Protein AF-A0A673Y1G1-F1 (afdb_monomer)

Organism: Salmo trutta (NCBI:txid8032)

pLDDT: mean 82.62, std 18.5, range [26.72, 98.5]

Nearest PDB structures (foldseek):
  3zhg-assembly1_A  TM=8.565E-01  e=1.815E-03  Mus musculus
  6tla-assembly1_B  TM=8.344E-01  e=4.869E-03  Homo sapiens
  1sl6-assembly6_F  TM=5.841E-01  e=2.973E-03  Homo sapiens

Secondary structure (DSSP, 8-state):
--SSHHHHHHHHHHHHHHHHHHHHHHHHHHHHHHHHHHHHHHHHHHHHHHHHHHHHHHHHHHHHHHHHHHHHHHHHHHHHHHHHHHHHHHHHHHHHHHHHHHHHHHHHHHHHHHHHHHHHHHHHHHHHHHHHHHHHHHHHHHHHHHHHHHHHHHHHHHHHHHHHHHHHHHHHHHHHHHHHHHHHHHHHHHHHHHHHHHHHHHHHHHHHHHHHHHHHHHHHHHHHHHHHHHHHHHHHHHHHHHHHHHHHHHHHHHHHHHHHHHHHHHHHHHHHHTTS----PPTT-EEETTEEEE---S---HHHHHHHHHHTT-EE----SHHHHHHHHHHHHHHTTSS---------------EEE-

Mean predicted aligned error: 19.0 Å

Foldseek 3Di:
DPPPPVVVVVVVVVVVVVVVVVVVVVVVVVVVVVVVVVVVVVVVVVVVVVVVVVVVVVVVVVVVVVVVVVVVVVVVVVVVVVVVVVVVVVVVVVVVVVVVVVVVVVVVVVVVVVVVVVVVVVVVVVVVVVVVVVVVVVVVVVVVVVVVVVVVVVVVVVVVVVVVVVVVVVVVVVVVVVVVVVVVVVVVVVVVVVVVVVVVVVVVVVVVVVVVVVVVVVVVVVVVVVVVVVVVVVVVVVVVVVVVVVVVVVVVVVVVVVVVVVVVVVVVVVVVVVPPDDDDDDPQWDDDDPWIWHFDPDFDDPVVQQVVQVVVVWGFDDQDDPVSVVVVVVVVVVCVVPDDDDDDDDDDDDDDTITIDD

Structure (mmCIF, N/CA/C/O backbone):
data_AF-A0A673Y1G1-F1
#
_entry.id   AF-A0A673Y1G1-F1
#
loop_
_atom_site.group_PDB
_atom_site.id
_atom_site.type_symbol
_atom_site.label_atom_id
_atom_site.label_alt_id
_atom_site.label_comp_id
_atom_site.label_asym_id
_atom_site.label_entity_id
_atom_site.label_seq_id
_atom_site.pdbx_PDB_ins_code
_atom_site.Cartn_x
_atom_site.Cartn_y
_atom_site.Cartn_z
_atom_site.occupancy
_atom_site.B_iso_or_equiv
_atom_site.auth_seq_id
_atom_site.auth_comp_id
_atom_site.auth_asym_id
_atom_site.auth_atom_id
_atom_site.pdbx_PDB_model_num
ATOM 1 N N . ALA A 1 1 ? 132.853 40.946 -181.824 1.00 50.38 1 ALA A N 1
ATOM 2 C CA . ALA A 1 1 ? 132.670 41.015 -180.358 1.00 50.38 1 ALA A CA 1
ATOM 3 C C . ALA A 1 1 ? 131.523 40.084 -179.942 1.00 50.38 1 ALA A C 1
ATOM 5 O O . ALA A 1 1 ? 130.404 40.530 -179.746 1.00 50.38 1 ALA A O 1
ATOM 6 N N . VAL A 1 2 ? 131.794 38.773 -179.909 1.00 53.84 2 VAL A N 1
ATOM 7 C CA . VAL A 1 2 ? 130.798 37.675 -179.899 1.00 53.84 2 VAL A CA 1
ATOM 8 C C . VAL A 1 2 ? 130.651 37.002 -178.511 1.00 53.84 2 VAL A C 1
ATOM 10 O O . VAL A 1 2 ? 129.801 36.144 -178.335 1.00 53.84 2 VAL A O 1
ATOM 13 N N . CYS A 1 3 ? 131.389 37.424 -177.473 1.00 55.25 3 CYS A N 1
ATOM 14 C CA . CYS A 1 3 ? 131.466 36.673 -176.203 1.00 55.25 3 CYS A CA 1
ATOM 15 C C . CYS A 1 3 ? 130.707 37.255 -174.987 1.00 55.25 3 CYS A C 1
ATOM 17 O O . CYS A 1 3 ? 130.634 36.576 -173.969 1.00 55.25 3 CYS A O 1
ATOM 19 N N . LEU A 1 4 ? 130.114 38.460 -175.047 1.00 55.56 4 LEU A N 1
ATOM 20 C CA . LEU A 1 4 ? 129.432 39.062 -173.876 1.00 55.56 4 LEU A CA 1
ATOM 21 C C . LEU A 1 4 ? 127.920 38.774 -173.773 1.00 55.56 4 LEU A C 1
ATOM 23 O O . LEU A 1 4 ? 127.371 38.813 -172.676 1.00 55.56 4 LEU A O 1
ATOM 27 N N . GLY A 1 5 ? 127.237 38.442 -174.875 1.00 60.16 5 GLY A N 1
ATOM 28 C CA . GLY A 1 5 ? 125.785 38.195 -174.856 1.00 60.16 5 GLY A CA 1
ATOM 29 C C . GLY A 1 5 ? 125.386 36.875 -174.184 1.00 60.16 5 GLY A C 1
ATOM 30 O O . GLY A 1 5 ? 124.415 36.824 -173.434 1.00 60.16 5 GLY A O 1
ATOM 31 N N . LEU A 1 6 ? 126.170 35.813 -174.391 1.00 59.34 6 LEU A N 1
ATOM 32 C CA . LEU A 1 6 ? 125.877 34.464 -173.881 1.00 59.34 6 LEU A CA 1
ATOM 33 C C . LEU A 1 6 ? 125.988 34.359 -172.351 1.00 59.34 6 LEU A C 1
ATOM 35 O O . LEU A 1 6 ? 125.218 33.641 -171.717 1.00 59.34 6 LEU A O 1
ATOM 39 N N . LEU A 1 7 ? 126.896 35.129 -171.751 1.00 59.00 7 LEU A N 1
ATOM 40 C CA . LEU A 1 7 ? 127.106 35.156 -170.302 1.00 59.00 7 LEU A CA 1
ATOM 41 C C . LEU A 1 7 ? 125.942 35.849 -169.571 1.00 59.00 7 LEU A C 1
ATOM 43 O O . LEU A 1 7 ? 125.561 35.444 -168.475 1.00 59.00 7 LEU A O 1
ATOM 47 N N . CYS A 1 8 ? 125.311 36.836 -170.214 1.00 60.12 8 CYS A N 1
ATOM 48 C CA . CYS A 1 8 ? 124.153 37.544 -169.669 1.00 60.12 8 CYS A CA 1
ATOM 49 C C . CYS A 1 8 ? 122.889 36.662 -169.654 1.00 60.12 8 CYS A C 1
ATOM 51 O O . CYS A 1 8 ? 122.118 36.690 -168.695 1.00 60.12 8 CYS A O 1
ATOM 53 N N . VAL A 1 9 ? 122.712 35.810 -170.670 1.00 63.09 9 VAL A N 1
ATOM 54 C CA . VAL A 1 9 ? 121.560 34.894 -170.758 1.00 63.09 9 VAL A CA 1
ATOM 55 C C . VAL A 1 9 ? 121.644 33.771 -169.717 1.00 63.09 9 VAL A C 1
ATOM 57 O O . VAL A 1 9 ? 120.636 33.440 -169.095 1.00 63.09 9 VAL A O 1
ATOM 60 N N . LEU A 1 10 ? 122.838 33.225 -169.457 1.00 63.34 10 LEU A N 1
ATOM 61 C CA . LEU A 1 10 ? 123.021 32.189 -168.431 1.00 63.34 10 LEU A CA 1
ATOM 62 C C . LEU A 1 10 ? 122.827 32.728 -167.005 1.00 63.34 10 LEU A C 1
ATOM 64 O O . LEU A 1 10 ? 122.232 32.046 -166.170 1.00 63.34 10 LEU A O 1
ATOM 68 N N . LEU A 1 11 ? 123.251 33.967 -166.735 1.00 62.59 11 LEU A N 1
ATOM 69 C CA . LEU A 1 11 ? 123.001 34.623 -165.447 1.00 62.59 11 LEU A CA 1
ATOM 70 C C . LEU A 1 11 ? 121.509 34.919 -165.229 1.00 62.59 11 LEU A C 1
ATOM 72 O O . LEU A 1 11 ? 120.999 34.698 -164.132 1.00 62.59 11 LEU A O 1
ATOM 76 N N . LEU A 1 12 ? 120.781 35.337 -166.271 1.00 62.88 12 LEU A N 1
ATOM 77 C CA . LEU A 1 12 ? 119.329 35.541 -166.201 1.00 62.88 12 LEU A CA 1
ATOM 78 C C . LEU A 1 12 ? 118.564 34.233 -165.955 1.00 62.88 12 LEU A C 1
ATOM 80 O O . LEU A 1 12 ? 117.673 34.202 -165.108 1.00 62.88 12 LEU A O 1
ATOM 84 N 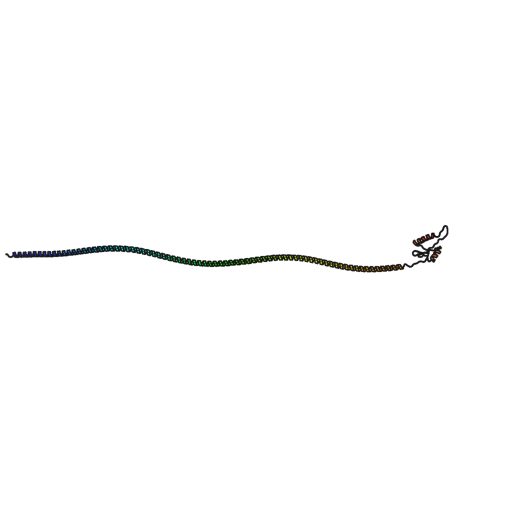N . ALA A 1 13 ? 118.937 33.141 -166.627 1.00 63.09 13 ALA A N 1
ATOM 85 C CA . ALA A 1 13 ? 118.326 31.831 -166.395 1.00 63.09 13 ALA A CA 1
ATOM 86 C C . ALA A 1 13 ? 118.586 31.315 -164.965 1.00 63.09 13 ALA A C 1
ATOM 88 O O . ALA A 1 13 ? 117.676 30.779 -164.330 1.00 63.09 13 ALA A O 1
ATOM 89 N N . GLY A 1 14 ? 119.790 31.540 -164.427 1.00 64.00 14 GLY A N 1
ATOM 90 C CA . GLY A 1 14 ? 120.131 31.210 -163.042 1.00 64.00 14 GLY A CA 1
ATOM 91 C C . GLY A 1 14 ? 119.323 32.009 -162.015 1.00 64.00 14 GLY A C 1
ATOM 92 O O . GLY A 1 14 ? 118.807 31.431 -161.062 1.00 64.00 14 GLY A O 1
ATOM 93 N N . ILE A 1 15 ? 119.142 33.318 -162.231 1.00 68.12 15 ILE A N 1
ATOM 94 C CA . ILE A 1 15 ? 118.355 34.187 -161.336 1.00 68.12 15 ILE A CA 1
ATOM 95 C C . ILE A 1 15 ? 116.866 33.817 -161.368 1.00 68.12 15 ILE A C 1
ATOM 97 O O . ILE A 1 15 ? 116.227 33.760 -160.317 1.00 68.12 15 ILE A O 1
ATOM 101 N N . ILE A 1 16 ? 116.308 33.521 -162.547 1.00 70.25 16 ILE A N 1
ATOM 102 C CA . ILE A 1 16 ? 114.910 33.083 -162.676 1.00 70.25 16 ILE A CA 1
ATOM 103 C C . ILE A 1 16 ? 114.718 31.713 -162.012 1.00 70.25 16 ILE A C 1
ATOM 105 O O . ILE A 1 16 ? 113.764 31.535 -161.257 1.00 70.25 16 ILE A O 1
ATOM 109 N N . GLY A 1 17 ? 115.648 30.772 -162.213 1.00 66.44 17 GLY A N 1
ATOM 110 C CA . GLY A 1 17 ? 115.624 29.464 -161.553 1.00 66.44 17 GLY A CA 1
ATOM 111 C C . GLY A 1 17 ? 115.686 29.571 -160.027 1.00 66.44 17 GLY A C 1
ATOM 112 O O . GLY A 1 17 ? 114.886 28.944 -159.336 1.00 66.44 17 GLY A O 1
ATOM 113 N N . LEU A 1 18 ? 116.566 30.426 -159.495 1.00 69.31 18 LEU A N 1
ATOM 114 C CA . LEU A 1 18 ? 116.684 30.666 -158.055 1.00 69.31 18 LEU A CA 1
ATOM 115 C C . LEU A 1 18 ? 115.442 31.368 -157.486 1.00 69.31 18 LEU A C 1
ATOM 117 O O . LEU A 1 18 ? 114.988 31.032 -156.396 1.00 69.31 18 LEU A O 1
ATOM 121 N N . SER A 1 19 ? 114.858 32.310 -158.233 1.00 71.44 19 SER A N 1
ATOM 122 C CA . SER A 1 19 ? 113.618 32.996 -157.859 1.00 71.44 19 SER A CA 1
ATOM 123 C C . SER A 1 19 ? 112.442 32.024 -157.771 1.00 71.44 19 SER A C 1
ATOM 125 O O . SER A 1 19 ? 111.736 32.013 -156.764 1.00 71.44 19 SER A O 1
ATOM 127 N N . VAL A 1 20 ? 112.258 31.172 -158.785 1.00 72.50 20 VAL A N 1
ATOM 128 C CA . VAL A 1 20 ? 111.193 30.159 -158.806 1.00 72.50 20 VAL A CA 1
ATOM 129 C C . VAL A 1 20 ? 111.419 29.113 -157.719 1.00 72.50 20 VAL A C 1
ATOM 131 O O . VAL A 1 20 ? 110.468 28.766 -157.025 1.00 72.50 20 VAL A O 1
ATOM 134 N N . TYR A 1 21 ? 112.658 28.664 -157.504 1.00 72.50 21 TYR A N 1
ATOM 135 C CA . TYR A 1 21 ? 112.991 27.724 -156.433 1.00 72.50 21 TYR A CA 1
ATOM 136 C C . TYR A 1 21 ? 112.728 28.317 -155.045 1.00 72.50 21 TYR A C 1
ATOM 138 O O . TYR A 1 21 ? 112.078 27.677 -154.222 1.00 72.50 21 TYR A O 1
ATOM 146 N N . CYS A 1 22 ? 113.141 29.565 -154.794 1.00 69.50 22 CYS A N 1
ATOM 147 C CA . CYS A 1 22 ? 112.822 30.262 -153.549 1.00 69.50 22 CYS A CA 1
ATOM 148 C C . CYS A 1 22 ? 111.311 30.393 -153.353 1.00 69.50 22 CYS A C 1
ATOM 150 O O . CYS A 1 22 ? 110.824 30.123 -152.261 1.00 69.50 22 CYS A O 1
ATOM 152 N N . LYS A 1 23 ? 110.555 30.749 -154.399 1.00 74.38 23 LYS A N 1
ATOM 153 C CA . LYS A 1 23 ? 109.097 30.918 -154.313 1.00 74.38 23 LYS A CA 1
ATOM 154 C C . LYS A 1 23 ? 108.369 29.588 -154.114 1.00 74.38 23 LYS A C 1
ATOM 156 O O . LYS A 1 23 ? 107.441 29.531 -153.317 1.00 74.38 23 LYS A O 1
ATOM 161 N N . PHE A 1 24 ? 108.813 28.520 -154.778 1.00 75.81 24 PHE A N 1
ATOM 162 C CA . PHE A 1 24 ? 108.293 27.163 -154.595 1.00 75.81 24 PHE A CA 1
ATOM 163 C C . PHE A 1 24 ? 108.605 26.632 -153.194 1.00 75.81 24 PHE A C 1
ATOM 165 O O . PHE A 1 24 ? 107.720 26.092 -152.543 1.00 75.81 24 PHE A O 1
ATOM 172 N N . ASN A 1 25 ? 109.820 26.859 -152.687 1.00 72.38 25 ASN A N 1
ATOM 173 C CA . ASN A 1 25 ? 110.191 26.492 -151.323 1.00 72.38 25 ASN A CA 1
ATOM 174 C C . ASN A 1 25 ? 109.381 27.290 -150.284 1.00 72.38 25 ASN A C 1
ATOM 176 O O . ASN A 1 25 ? 108.923 26.727 -149.297 1.00 72.38 25 ASN A O 1
ATOM 180 N N . GLN A 1 26 ? 109.121 28.578 -150.532 1.00 74.50 26 GLN A N 1
ATOM 181 C CA . GLN A 1 26 ? 108.261 29.406 -149.681 1.00 74.50 26 GLN A CA 1
ATOM 182 C C . GLN A 1 26 ? 106.802 28.915 -149.692 1.00 74.50 26 GLN A C 1
ATOM 184 O O . GLN A 1 26 ? 106.166 28.860 -148.640 1.00 74.50 26 GLN A O 1
ATOM 189 N N . LEU A 1 27 ? 106.288 28.501 -150.858 1.00 75.25 27 LEU A N 1
ATOM 190 C CA . LEU A 1 27 ? 104.958 27.899 -150.996 1.00 75.25 27 LEU A CA 1
ATOM 191 C C . LEU A 1 27 ? 104.871 26.533 -150.305 1.00 75.25 27 LEU A C 1
ATOM 193 O O . LEU A 1 27 ? 103.862 26.240 -149.674 1.00 75.25 27 LEU A O 1
ATOM 197 N N . LEU A 1 28 ? 105.921 25.715 -150.398 1.00 77.94 28 LEU A N 1
ATOM 198 C CA . LEU A 1 28 ? 105.995 24.402 -149.759 1.00 77.94 28 LEU A CA 1
ATOM 199 C C . LEU A 1 28 ? 106.031 24.535 -148.233 1.00 77.94 28 LEU A C 1
ATOM 201 O O . LEU A 1 28 ? 105.302 23.829 -147.542 1.00 77.94 28 LEU A O 1
ATOM 205 N N . VAL A 1 29 ? 106.819 25.483 -147.709 1.00 77.69 29 VAL A N 1
ATOM 206 C CA . VAL A 1 29 ? 106.826 25.824 -146.278 1.00 77.69 29 VAL A CA 1
ATOM 207 C C . VAL A 1 29 ? 105.442 26.303 -145.845 1.00 77.69 29 VAL A C 1
ATOM 209 O O . VAL A 1 29 ? 104.908 25.775 -144.879 1.00 77.69 29 VAL A O 1
ATOM 212 N N . SER A 1 30 ? 104.812 27.218 -146.591 1.00 77.81 30 SER A N 1
ATOM 213 C CA . SER A 1 30 ? 103.466 27.713 -146.272 1.00 77.81 30 SER A CA 1
ATOM 214 C C . SER A 1 30 ? 102.395 26.615 -146.321 1.00 77.81 30 SER A C 1
ATOM 216 O O . SER A 1 30 ? 101.528 26.583 -145.452 1.00 77.81 30 SER A O 1
ATOM 218 N N . TYR A 1 31 ? 102.464 25.692 -147.283 1.00 79.38 31 TYR A N 1
ATOM 219 C CA . TYR A 1 31 ? 101.554 24.548 -147.380 1.00 79.38 31 TYR A CA 1
ATOM 220 C C . TYR A 1 31 ? 101.743 23.567 -146.219 1.00 79.38 31 TYR A C 1
ATOM 222 O O . TYR A 1 31 ? 100.758 23.106 -145.639 1.00 79.38 31 TYR A O 1
ATOM 230 N N . ASN A 1 32 ? 102.992 23.277 -145.845 1.00 81.25 32 ASN A N 1
ATOM 231 C CA . ASN A 1 32 ? 103.296 22.430 -144.695 1.00 81.25 32 ASN A CA 1
ATOM 232 C C . ASN A 1 32 ? 102.814 23.087 -143.394 1.00 81.25 32 ASN A C 1
ATOM 234 O O . ASN A 1 32 ? 102.123 22.431 -142.625 1.00 81.25 32 ASN A O 1
ATOM 238 N N . THR A 1 33 ? 103.058 24.389 -143.193 1.00 78.19 33 THR A N 1
ATOM 239 C CA . THR A 1 33 ? 102.545 25.147 -142.039 1.00 78.19 33 THR A CA 1
ATOM 240 C C . THR A 1 33 ? 101.018 25.152 -141.987 1.00 78.19 33 THR A C 1
ATOM 242 O O . THR A 1 33 ? 100.455 24.873 -140.937 1.00 78.19 33 THR A O 1
ATOM 245 N N . LEU A 1 34 ? 100.329 25.381 -143.110 1.00 79.00 34 LEU A N 1
ATOM 246 C CA . LEU A 1 34 ? 98.863 25.360 -143.161 1.00 79.00 34 LEU A CA 1
ATOM 247 C C . LEU A 1 34 ? 98.297 23.952 -142.907 1.00 79.00 34 LEU A C 1
ATOM 249 O O . LEU A 1 34 ? 97.230 23.797 -142.317 1.00 79.00 34 LEU A O 1
ATOM 253 N N . THR A 1 35 ? 99.007 22.911 -143.343 1.00 79.19 35 THR A N 1
ATOM 254 C CA . THR A 1 35 ? 98.642 21.516 -143.064 1.00 79.19 35 THR A CA 1
ATOM 255 C C . THR A 1 35 ? 98.832 21.191 -141.583 1.00 79.19 35 THR A C 1
ATOM 257 O O . THR A 1 35 ? 97.972 20.531 -141.001 1.00 79.19 35 THR A O 1
ATOM 260 N N . GLU A 1 36 ? 99.896 21.709 -140.966 1.00 81.94 36 GLU A N 1
ATOM 261 C CA . GLU A 1 36 ? 100.162 21.616 -139.530 1.00 81.94 36 GLU A CA 1
ATOM 262 C C . GLU A 1 36 ? 99.085 22.355 -138.724 1.00 81.94 36 GLU A C 1
ATOM 264 O O . GLU A 1 36 ? 98.509 21.783 -137.805 1.00 81.94 36 GLU A O 1
ATOM 269 N N . GLU A 1 37 ? 98.730 23.584 -139.109 1.00 84.81 37 GLU A N 1
ATOM 270 C CA . GLU A 1 37 ? 97.652 24.367 -138.493 1.00 84.81 37 GLU A CA 1
ATOM 271 C C . GLU A 1 37 ? 96.297 23.678 -138.650 1.00 84.81 37 GLU A C 1
ATOM 273 O O . GLU A 1 37 ? 95.528 23.601 -137.695 1.00 84.81 37 GLU A O 1
ATOM 278 N N . ARG A 1 38 ? 96.004 23.100 -139.822 1.00 84.62 38 ARG A N 1
ATOM 279 C CA . ARG A 1 38 ? 94.789 22.303 -140.034 1.00 84.62 38 ARG A CA 1
ATOM 280 C C . ARG A 1 38 ? 94.791 21.055 -139.156 1.00 84.62 38 ARG A C 1
ATOM 282 O O . ARG A 1 38 ? 93.753 20.718 -138.595 1.00 84.62 38 ARG A O 1
ATOM 289 N N . HIS A 1 39 ? 95.929 20.374 -139.020 1.00 85.19 39 HIS A N 1
ATOM 290 C CA . HIS A 1 39 ? 96.065 19.212 -138.144 1.00 85.19 39 HIS A CA 1
ATOM 291 C C . HIS A 1 39 ? 95.911 19.604 -136.665 1.00 85.19 39 HIS A C 1
ATOM 293 O O . HIS A 1 39 ? 95.221 18.914 -135.912 1.00 85.19 39 HIS A O 1
ATOM 299 N N . GLN A 1 40 ? 96.483 20.733 -136.245 1.00 85.62 40 GLN A N 1
ATOM 300 C CA . GLN A 1 40 ? 96.322 21.291 -134.901 1.00 85.62 40 GLN A CA 1
ATOM 301 C C . GLN A 1 40 ? 94.874 21.706 -134.634 1.00 85.62 40 GLN A C 1
ATOM 303 O O . GLN A 1 40 ? 94.331 21.369 -133.584 1.00 85.62 40 GLN A O 1
ATOM 308 N N . LEU A 1 41 ? 94.211 22.352 -135.594 1.00 85.62 41 LEU A N 1
ATOM 309 C CA . LEU A 1 41 ? 92.808 22.741 -135.489 1.00 85.62 41 LEU A CA 1
ATOM 310 C C . LEU A 1 41 ? 91.893 21.516 -135.449 1.00 85.62 41 LEU A C 1
ATOM 312 O O . LEU A 1 41 ? 90.958 21.474 -134.658 1.00 85.62 41 LEU A O 1
ATOM 316 N N . GLN A 1 42 ? 92.182 20.490 -136.247 1.00 87.00 42 GLN A N 1
ATOM 317 C CA . GLN A 1 42 ? 91.438 19.234 -136.232 1.00 87.00 42 GLN A CA 1
ATOM 318 C C . GLN A 1 42 ? 91.646 18.470 -134.919 1.00 87.00 42 GLN A C 1
ATOM 320 O O . GLN A 1 42 ? 90.693 17.926 -134.366 1.00 87.00 42 GLN A O 1
ATOM 325 N N . THR A 1 43 ? 92.862 18.495 -134.372 1.00 86.75 43 THR A N 1
ATOM 326 C CA . THR A 1 43 ? 93.157 17.959 -133.036 1.00 86.75 43 THR A CA 1
ATOM 327 C C . THR A 1 43 ? 92.386 18.731 -131.967 1.00 86.75 43 THR A C 1
ATOM 329 O O . THR A 1 43 ? 91.716 18.122 -131.140 1.00 86.75 43 THR A O 1
ATOM 332 N N . SER A 1 44 ? 92.405 20.064 -132.020 1.00 88.94 44 SER A N 1
ATOM 333 C CA . SER A 1 44 ? 91.672 20.937 -131.100 1.00 88.94 44 SER A CA 1
ATOM 334 C C . SER A 1 44 ? 90.159 20.719 -131.185 1.00 88.94 44 SER A C 1
ATOM 336 O O . SER A 1 44 ? 89.516 20.546 -130.156 1.00 88.94 44 SER A O 1
ATOM 338 N N . TYR A 1 45 ? 89.592 20.618 -132.390 1.00 89.69 45 TYR A N 1
ATOM 339 C CA . TYR A 1 45 ? 88.173 20.336 -132.609 1.00 89.69 45 TYR A CA 1
ATOM 340 C C . TYR A 1 45 ? 87.760 18.974 -132.043 1.00 89.69 45 TYR A C 1
ATOM 342 O O . TYR A 1 45 ? 86.725 18.863 -131.381 1.00 89.69 45 TYR A O 1
ATOM 350 N N . ASN A 1 46 ? 88.577 17.941 -132.262 1.00 90.12 46 ASN A N 1
ATOM 351 C CA . ASN A 1 46 ? 88.333 16.610 -131.712 1.00 90.12 46 ASN A CA 1
ATOM 352 C C . ASN A 1 46 ? 88.413 16.614 -130.176 1.00 90.12 46 ASN A C 1
ATOM 354 O O . ASN A 1 46 ? 87.570 16.000 -129.521 1.00 90.12 46 ASN A O 1
ATOM 358 N N . THR A 1 47 ? 89.375 17.338 -129.594 1.00 90.56 47 THR A N 1
ATOM 359 C CA . THR A 1 47 ? 89.489 17.524 -128.139 1.00 90.56 47 THR A CA 1
ATOM 360 C C . THR A 1 47 ? 88.273 18.253 -127.577 1.00 90.56 47 THR A C 1
ATOM 362 O O . THR A 1 47 ? 87.646 17.752 -126.650 1.00 90.56 47 THR A O 1
ATOM 365 N N . LEU A 1 48 ? 87.870 19.370 -128.185 1.00 87.62 48 LEU A N 1
ATOM 366 C CA . LEU A 1 48 ? 86.719 20.162 -127.746 1.00 87.62 48 LEU A CA 1
ATOM 367 C C . LEU A 1 48 ? 85.404 19.379 -127.876 1.00 87.62 48 LEU A C 1
ATOM 369 O O . LEU A 1 48 ? 84.514 19.490 -127.040 1.00 87.62 48 LEU A O 1
ATOM 373 N N . THR A 1 49 ? 85.291 18.541 -128.909 1.00 88.56 49 THR A N 1
ATOM 374 C CA . THR A 1 49 ? 84.167 17.613 -129.092 1.00 88.56 49 THR A CA 1
ATOM 375 C C . THR A 1 49 ? 84.115 16.587 -127.963 1.00 88.56 49 THR A C 1
ATOM 377 O O . THR A 1 49 ? 83.056 16.370 -127.379 1.00 88.56 49 THR A O 1
ATOM 380 N N . LYS A 1 50 ? 85.265 16.012 -127.593 1.00 90.62 50 LYS A N 1
ATOM 381 C CA . LYS A 1 50 ? 85.368 15.074 -126.472 1.00 90.62 50 LYS A CA 1
ATOM 382 C C . LYS A 1 50 ? 85.041 15.745 -125.137 1.00 90.62 50 LYS A C 1
ATOM 384 O O . LYS A 1 50 ? 84.320 15.158 -124.336 1.00 90.62 50 LYS A O 1
ATOM 389 N N . GLU A 1 51 ? 85.517 16.967 -124.911 1.00 90.75 51 GLU A N 1
ATOM 390 C CA . GLU A 1 51 ? 85.189 17.764 -123.723 1.00 90.75 51 GLU A CA 1
ATOM 391 C C . GLU A 1 51 ? 83.699 18.108 -123.664 1.00 90.75 51 GLU A C 1
ATOM 393 O O . GLU A 1 51 ? 83.081 17.962 -122.614 1.00 90.75 51 GLU A O 1
ATOM 398 N N . ARG A 1 52 ? 83.086 18.494 -124.790 1.00 91.75 52 ARG A N 1
ATOM 399 C CA . ARG A 1 52 ? 81.639 18.726 -124.883 1.00 91.75 52 ARG A CA 1
ATOM 400 C C . ARG A 1 52 ? 80.856 17.462 -124.544 1.00 91.75 52 ARG A C 1
ATOM 402 O O . ARG A 1 52 ? 79.914 17.536 -123.763 1.00 91.75 52 ARG A O 1
ATOM 409 N N . ASP A 1 53 ? 81.231 16.316 -125.102 1.00 92.06 53 ASP A N 1
ATOM 410 C CA . ASP A 1 53 ? 80.531 15.052 -124.854 1.00 92.06 53 ASP A CA 1
ATOM 411 C C . ASP A 1 53 ? 80.708 14.594 -123.394 1.00 92.06 53 ASP A C 1
ATOM 413 O O . ASP A 1 53 ? 79.769 14.090 -122.769 1.00 92.06 53 ASP A O 1
ATOM 417 N N . GLN A 1 54 ? 81.884 14.842 -122.805 1.00 93.06 54 GLN A N 1
ATOM 418 C CA . GLN A 1 54 ? 82.140 14.644 -121.377 1.00 93.06 54 GLN A CA 1
ATOM 419 C C . GLN A 1 54 ? 81.303 15.588 -120.508 1.00 93.06 54 GLN A C 1
ATOM 421 O O . GLN A 1 54 ? 80.693 15.134 -119.542 1.00 93.06 54 GLN A O 1
ATOM 426 N N . LEU A 1 55 ? 81.212 16.873 -120.860 1.00 91.88 55 LEU A N 1
ATOM 427 C CA . LEU A 1 55 ? 80.373 17.856 -120.172 1.00 91.88 55 LEU A CA 1
ATOM 428 C C . LEU A 1 55 ? 78.892 17.511 -120.292 1.00 91.88 55 LEU A C 1
ATOM 430 O O . LEU A 1 55 ? 78.164 17.614 -119.312 1.00 91.88 55 LEU A O 1
ATOM 434 N N . GLN A 1 56 ? 78.445 17.048 -121.456 1.00 92.94 56 GLN A N 1
ATOM 435 C CA . GLN A 1 56 ? 77.071 16.609 -121.665 1.00 92.94 56 GLN A CA 1
ATOM 436 C C . GLN A 1 56 ? 76.758 15.363 -120.835 1.00 92.94 56 GLN A C 1
ATOM 438 O O . GLN A 1 56 ? 75.701 15.289 -120.209 1.00 92.94 56 GLN A O 1
ATOM 443 N N . THR A 1 57 ? 77.696 14.418 -120.754 1.00 92.31 57 THR A N 1
ATOM 444 C CA . THR A 1 57 ? 77.584 13.252 -119.868 1.00 92.31 57 THR A CA 1
ATOM 445 C C . THR A 1 57 ? 77.529 13.679 -118.401 1.00 92.31 57 THR A C 1
ATOM 447 O O . THR A 1 57 ? 76.643 13.241 -117.673 1.00 92.31 57 THR A O 1
ATOM 450 N N . CYS A 1 58 ? 78.418 14.581 -117.981 1.00 92.62 58 CYS A N 1
ATOM 451 C CA . CYS A 1 58 ? 78.455 15.127 -116.626 1.00 92.62 58 CYS A CA 1
ATOM 452 C C . CYS A 1 58 ? 77.148 15.852 -116.273 1.00 92.62 58 CYS A C 1
ATOM 454 O O . CYS A 1 58 ? 76.553 15.584 -115.235 1.00 92.62 58 CYS A O 1
ATOM 456 N N . ASN A 1 59 ? 76.636 16.693 -117.170 1.00 92.56 59 ASN A N 1
ATOM 457 C CA . ASN A 1 59 ? 75.387 17.422 -116.973 1.00 92.56 59 ASN A CA 1
ATOM 458 C C . ASN A 1 59 ? 74.175 16.479 -116.885 1.00 92.56 59 ASN A C 1
ATOM 460 O O . ASN A 1 59 ? 73.289 16.674 -116.051 1.00 92.56 59 ASN A O 1
ATOM 464 N N . ASN A 1 60 ? 74.152 15.417 -117.697 1.00 93.81 60 ASN A N 1
ATOM 465 C CA . ASN A 1 60 ? 73.129 14.376 -117.605 1.00 93.81 60 ASN A CA 1
ATOM 466 C C . ASN A 1 60 ? 73.196 13.634 -116.256 1.00 93.81 60 ASN A C 1
ATOM 468 O O . ASN A 1 60 ? 72.151 13.338 -115.677 1.00 93.81 60 ASN A O 1
ATOM 472 N N . THR A 1 61 ? 74.397 13.354 -115.738 1.00 94.38 61 THR A N 1
ATOM 473 C CA . THR A 1 61 ? 74.590 12.756 -114.405 1.00 94.38 61 THR A CA 1
ATOM 474 C C . THR A 1 61 ? 74.127 13.699 -113.297 1.00 94.38 61 THR A C 1
ATOM 476 O O . THR A 1 61 ? 73.302 13.298 -112.481 1.00 94.38 61 THR A O 1
ATOM 479 N N . LEU A 1 62 ? 74.549 14.966 -113.319 1.00 93.19 62 LEU A N 1
ATOM 480 C CA . LEU A 1 62 ? 74.127 15.982 -112.349 1.00 93.19 62 LEU A CA 1
ATOM 481 C C . LEU A 1 62 ? 72.608 16.200 -112.361 1.00 93.19 62 LEU A C 1
ATOM 483 O O . LEU A 1 62 ? 72.001 16.395 -111.313 1.00 93.19 62 LEU A O 1
ATOM 487 N N . THR A 1 63 ? 71.972 16.121 -113.533 1.00 93.75 63 THR A N 1
ATOM 488 C CA . THR A 1 63 ? 70.507 16.184 -113.656 1.00 93.75 63 THR A CA 1
ATOM 489 C C . THR A 1 63 ? 69.846 15.012 -112.930 1.00 93.75 63 THR A C 1
ATOM 491 O O . THR A 1 63 ? 68.924 15.225 -112.147 1.00 93.75 63 THR A O 1
ATOM 494 N N . LYS A 1 64 ? 70.351 13.784 -113.121 1.00 94.44 64 LYS A N 1
ATOM 495 C CA . LYS A 1 64 ? 69.843 12.596 -112.413 1.00 94.44 64 LYS A CA 1
ATOM 496 C C . LYS A 1 64 ? 70.050 12.696 -110.904 1.00 94.44 64 LYS A C 1
ATOM 498 O O . LYS A 1 64 ? 69.130 12.389 -110.155 1.00 94.44 64 LYS A O 1
ATOM 503 N N . GLU A 1 65 ? 71.226 13.135 -110.463 1.00 93.94 65 GLU A N 1
ATOM 504 C CA . GLU A 1 65 ? 71.524 13.338 -109.041 1.00 93.94 65 GLU A CA 1
ATOM 505 C C . GLU A 1 65 ? 70.617 14.406 -108.426 1.00 93.94 65 GLU A C 1
ATOM 507 O O . GLU A 1 65 ? 70.067 14.195 -107.348 1.00 93.94 65 GLU A O 1
ATOM 512 N N . ARG A 1 66 ? 70.382 15.520 -109.128 1.00 94.38 66 ARG A N 1
ATOM 513 C CA . ARG A 1 66 ? 69.438 16.560 -108.702 1.00 94.38 66 ARG A CA 1
ATOM 514 C C . ARG A 1 66 ? 68.021 16.008 -108.573 1.00 94.38 66 ARG A C 1
ATOM 516 O O . ARG A 1 66 ? 67.359 16.287 -107.579 1.00 94.38 66 ARG A O 1
ATOM 523 N N . ASP A 1 67 ? 67.552 15.230 -109.543 1.00 94.75 67 ASP A N 1
ATOM 524 C CA . ASP A 1 67 ? 66.199 14.667 -109.516 1.00 94.75 67 ASP A CA 1
ATOM 525 C C . ASP A 1 67 ? 66.049 13.619 -108.390 1.00 94.75 67 ASP A C 1
ATOM 527 O O . ASP A 1 67 ? 65.016 13.560 -107.712 1.00 94.75 67 ASP A O 1
ATOM 531 N N . GLN A 1 68 ? 67.103 12.841 -108.115 1.00 95.62 68 GLN A N 1
ATOM 532 C CA . GLN A 1 68 ? 67.176 11.949 -106.953 1.00 95.62 68 GLN A CA 1
ATOM 533 C C . GLN A 1 68 ? 67.174 12.729 -105.634 1.00 95.62 68 GLN A C 1
ATOM 535 O O . GLN A 1 68 ? 66.425 12.379 -104.721 1.00 95.62 68 GLN A O 1
ATOM 540 N N . LEU A 1 69 ? 67.954 13.809 -105.536 1.00 94.69 69 LEU A N 1
ATOM 541 C CA . LEU A 1 69 ? 68.001 14.674 -104.359 1.00 94.69 69 LEU A CA 1
ATOM 542 C C . LEU A 1 69 ? 66.648 15.351 -104.120 1.00 94.69 69 LEU A C 1
ATOM 544 O O . LEU A 1 69 ? 66.182 15.395 -102.987 1.00 94.69 69 LEU A O 1
ATOM 548 N N . GLN A 1 70 ? 65.983 15.811 -105.181 1.00 95.69 70 GLN A N 1
ATOM 549 C CA . GLN A 1 70 ? 64.640 16.381 -105.111 1.00 95.69 70 GLN A CA 1
ATOM 550 C C . GLN A 1 70 ? 63.628 15.347 -104.610 1.00 95.69 70 GLN A C 1
ATOM 552 O O . GLN A 1 70 ? 62.794 15.654 -103.760 1.00 95.69 70 GLN A O 1
ATOM 557 N N . THR A 1 71 ? 63.719 14.108 -105.096 1.00 95.06 71 THR A N 1
ATOM 558 C CA . THR A 1 71 ? 62.872 13.004 -104.626 1.00 95.06 71 THR A CA 1
ATOM 559 C C . THR A 1 71 ? 63.127 12.707 -103.147 1.00 95.06 71 THR A C 1
ATOM 561 O O . THR A 1 71 ? 62.179 12.596 -102.370 1.00 95.06 71 THR A O 1
ATOM 564 N N . CYS A 1 72 ? 64.395 12.646 -102.735 1.00 95.00 72 CYS A N 1
ATOM 565 C CA . CYS A 1 72 ? 64.795 12.453 -101.342 1.00 95.00 72 CYS A CA 1
ATOM 566 C C . CYS A 1 72 ? 64.287 13.591 -100.444 1.00 95.00 72 CYS A C 1
ATOM 568 O O . CYS A 1 72 ? 63.674 13.338 -99.410 1.00 95.00 72 CYS A O 1
ATOM 570 N N . HIS A 1 73 ? 64.445 14.843 -100.874 1.00 95.00 73 HIS A N 1
ATOM 571 C CA . HIS A 1 73 ? 63.951 16.018 -100.163 1.00 95.00 73 HIS A CA 1
ATOM 572 C C . HIS A 1 73 ? 62.428 15.989 -99.991 1.00 95.00 73 HIS A C 1
ATOM 574 O O . HIS A 1 73 ? 61.919 16.251 -98.900 1.00 95.00 73 HIS A O 1
ATOM 580 N N . ASN A 1 74 ? 61.695 15.615 -101.043 1.00 95.38 74 ASN A N 1
ATOM 581 C CA . ASN A 1 74 ? 60.242 15.475 -100.985 1.00 95.38 74 ASN A CA 1
ATOM 582 C C . ASN A 1 74 ? 59.822 14.369 -99.999 1.00 95.38 74 ASN A C 1
ATOM 584 O O . ASN A 1 74 ? 58.845 14.542 -99.272 1.00 95.38 74 ASN A O 1
ATOM 588 N N . ASN A 1 75 ? 60.554 13.252 -99.944 1.00 96.06 75 ASN A N 1
ATOM 589 C CA . ASN A 1 75 ? 60.290 12.167 -98.994 1.00 96.06 75 ASN A CA 1
ATOM 590 C C . ASN A 1 75 ? 60.593 12.583 -97.548 1.00 96.06 75 ASN A C 1
ATOM 592 O O . ASN A 1 75 ? 59.730 12.428 -96.690 1.00 96.06 75 ASN A O 1
ATOM 596 N N . LEU A 1 76 ? 61.751 13.198 -97.291 1.00 94.75 76 LEU A N 1
ATOM 597 C CA . LEU A 1 76 ? 62.108 13.725 -95.967 1.00 94.75 76 LEU A CA 1
ATOM 598 C C . LEU A 1 76 ? 61.122 14.796 -95.486 1.00 94.75 76 LEU A C 1
ATOM 600 O O . LEU A 1 76 ? 60.809 14.867 -94.303 1.00 94.75 76 LEU A O 1
ATOM 604 N N . THR A 1 77 ? 60.594 15.612 -96.401 1.00 95.56 77 THR A N 1
ATOM 605 C CA . THR A 1 77 ? 59.543 16.590 -96.088 1.00 95.56 77 THR A CA 1
ATOM 606 C C . THR A 1 77 ? 58.273 15.891 -95.607 1.00 95.56 77 THR A C 1
ATOM 608 O O . THR A 1 77 ? 57.733 16.267 -94.571 1.00 95.56 77 THR A O 1
ATOM 611 N N . LYS A 1 78 ? 57.838 14.826 -96.295 1.00 95.88 78 LYS A N 1
ATOM 612 C CA . LYS A 1 78 ? 56.683 14.021 -95.863 1.00 95.88 78 LYS A CA 1
ATOM 613 C C . LYS A 1 78 ? 56.917 13.361 -94.505 1.00 95.88 78 LYS A C 1
ATOM 615 O O . LYS A 1 78 ? 56.026 13.406 -93.665 1.00 95.88 78 LYS A O 1
ATOM 620 N N . GLU A 1 79 ? 58.093 12.777 -94.278 1.00 95.56 79 GLU A N 1
ATOM 621 C CA . GLU A 1 79 ? 58.449 12.170 -92.988 1.00 95.56 79 GLU A CA 1
ATOM 622 C C . GLU A 1 79 ? 58.459 13.206 -91.859 1.00 95.56 79 GLU A C 1
ATOM 624 O O . GLU A 1 79 ? 57.911 12.958 -90.787 1.00 95.56 79 GLU A O 1
ATOM 629 N N . ARG A 1 80 ? 59.013 14.399 -92.107 1.00 95.94 80 ARG A N 1
ATOM 630 C CA . ARG A 1 80 ? 58.982 15.515 -91.155 1.00 95.94 80 ARG A CA 1
ATOM 631 C C . ARG A 1 80 ? 57.550 15.932 -90.833 1.00 95.94 80 ARG A C 1
ATOM 633 O O . ARG A 1 80 ? 57.234 16.130 -89.665 1.00 95.94 80 ARG A O 1
ATOM 640 N N . ASP A 1 81 ? 56.688 16.060 -91.836 1.00 96.12 81 ASP A N 1
ATOM 641 C CA . ASP A 1 81 ? 55.297 16.480 -91.636 1.00 96.12 81 ASP A CA 1
ATOM 642 C C . ASP A 1 81 ? 54.488 15.403 -90.881 1.00 96.12 81 ASP A C 1
ATOM 644 O O . ASP A 1 81 ? 53.675 15.719 -90.005 1.00 96.12 81 ASP A O 1
ATOM 648 N N . GLN A 1 82 ? 54.762 14.120 -91.143 1.00 96.69 82 GLN A N 1
ATOM 649 C CA . GLN A 1 82 ? 54.216 12.999 -90.370 1.00 96.69 82 GLN A CA 1
ATOM 650 C C . GLN A 1 82 ? 54.705 13.017 -88.917 1.00 96.69 82 GLN A C 1
ATOM 652 O O . GLN A 1 82 ? 53.901 12.861 -87.998 1.00 96.69 82 GLN A O 1
ATOM 657 N N . LEU A 1 83 ? 56.001 13.253 -88.693 1.00 96.12 83 LEU A N 1
ATOM 658 C CA . LEU A 1 83 ? 56.575 13.349 -87.354 1.00 96.12 83 LEU A CA 1
ATOM 659 C C . LEU A 1 83 ? 56.012 14.549 -86.588 1.00 96.12 83 LEU A C 1
ATOM 661 O O . LEU A 1 83 ? 55.692 14.422 -85.409 1.00 96.12 83 LEU A O 1
ATOM 665 N N . GLN A 1 84 ? 55.829 15.687 -87.259 1.00 97.06 84 GLN A N 1
ATOM 666 C CA . GLN A 1 84 ? 55.195 16.869 -86.680 1.00 97.06 84 GLN A CA 1
ATOM 667 C C . GLN A 1 84 ? 53.754 16.572 -86.260 1.00 97.06 84 GLN A C 1
ATOM 669 O O . GLN A 1 84 ? 53.340 16.958 -85.169 1.00 97.06 84 GLN A O 1
ATOM 674 N N . THR A 1 85 ? 53.005 15.849 -87.096 1.00 96.25 85 THR A N 1
ATOM 675 C CA . THR A 1 85 ? 51.637 15.419 -86.774 1.00 96.25 85 THR A CA 1
ATOM 676 C C . THR A 1 85 ? 51.631 14.508 -85.545 1.00 96.25 85 THR A C 1
ATOM 678 O O . THR A 1 85 ? 50.897 14.770 -84.598 1.00 96.25 85 THR A O 1
ATOM 681 N N . CYS A 1 86 ? 52.506 13.498 -85.509 1.00 96.19 86 CYS A N 1
ATOM 682 C CA . CYS A 1 86 ? 52.649 12.586 -84.371 1.00 96.19 86 CYS A CA 1
ATOM 683 C C . CYS A 1 86 ? 53.036 13.324 -83.077 1.00 96.19 86 CYS A C 1
ATOM 685 O O . CYS A 1 86 ? 52.461 13.078 -82.020 1.00 96.19 86 CYS A O 1
ATOM 687 N N . HIS A 1 87 ? 53.966 14.278 -83.159 1.00 96.25 87 HIS A N 1
ATOM 688 C CA . HIS A 1 87 ? 54.370 15.100 -82.020 1.00 96.25 87 HIS A CA 1
ATOM 689 C C . HIS A 1 87 ? 53.212 15.938 -81.468 1.00 96.25 87 HIS A C 1
ATOM 691 O O . HIS A 1 87 ? 53.039 16.019 -80.249 1.00 96.25 87 HIS A O 1
ATOM 697 N N . ASN A 1 88 ? 52.408 16.534 -82.352 1.00 96.50 88 ASN A N 1
ATOM 698 C CA . ASN A 1 88 ? 51.229 17.295 -81.954 1.00 96.50 88 ASN A CA 1
ATOM 699 C C . ASN A 1 88 ? 50.209 16.383 -81.251 1.00 96.50 88 ASN A C 1
ATOM 701 O O . ASN A 1 88 ? 49.768 16.716 -80.156 1.00 96.50 88 ASN A O 1
ATOM 705 N N . THR A 1 89 ? 49.919 15.198 -81.803 1.00 97.19 89 THR A N 1
ATOM 706 C CA . THR A 1 89 ? 49.020 14.216 -81.169 1.00 97.19 89 THR A CA 1
ATOM 707 C C . THR A 1 89 ? 49.525 13.768 -79.796 1.00 97.19 89 THR A C 1
ATOM 709 O O . THR A 1 89 ? 48.773 13.799 -78.829 1.00 97.19 89 THR A O 1
ATOM 712 N N . LEU A 1 90 ? 50.811 13.426 -79.662 1.00 95.56 90 LEU A N 1
ATOM 713 C CA . LEU A 1 90 ? 51.396 13.044 -78.369 1.00 95.56 90 LEU A CA 1
ATOM 714 C C . LEU A 1 90 ? 51.361 14.188 -77.346 1.00 95.56 90 LEU A C 1
ATOM 716 O O . LEU A 1 90 ? 51.237 13.951 -76.145 1.00 95.56 90 LEU A O 1
ATOM 720 N N . THR A 1 91 ? 51.480 15.433 -77.808 1.00 96.50 91 THR A N 1
ATOM 721 C CA . THR A 1 91 ? 51.357 16.621 -76.954 1.00 96.50 91 THR A CA 1
ATOM 722 C C . THR A 1 91 ? 49.933 16.758 -76.423 1.00 96.50 91 THR A C 1
ATOM 724 O O . THR A 1 91 ? 49.754 16.946 -75.221 1.00 96.50 91 THR A O 1
ATOM 727 N N . GLU A 1 92 ? 48.930 16.583 -77.285 1.00 96.69 92 GLU A N 1
ATOM 728 C CA . GLU A 1 92 ? 47.517 16.585 -76.892 1.00 96.69 92 GLU A CA 1
ATOM 729 C C . GLU A 1 92 ? 47.200 15.451 -75.907 1.00 96.69 92 GLU A C 1
ATOM 731 O O . GLU A 1 92 ? 46.575 15.695 -74.875 1.00 96.69 92 GLU A O 1
ATOM 736 N N . GLU A 1 93 ? 47.680 14.230 -76.164 1.00 96.81 93 GLU A N 1
ATOM 737 C CA . GLU A 1 93 ? 47.517 13.089 -75.253 1.00 96.81 93 GLU A CA 1
ATOM 738 C C . GLU A 1 93 ? 48.163 13.354 -73.887 1.00 96.81 93 GLU A C 1
ATOM 740 O O . GLU A 1 93 ? 47.549 13.117 -72.845 1.00 96.81 93 GLU A O 1
ATOM 745 N N . ARG A 1 94 ? 49.386 13.898 -73.864 1.00 96.75 94 ARG A N 1
ATOM 746 C CA . ARG A 1 94 ? 50.068 14.284 -72.621 1.00 96.75 94 ARG A CA 1
ATOM 747 C C . ARG A 1 94 ? 49.254 15.314 -71.842 1.00 96.75 94 ARG A C 1
ATOM 749 O O . ARG A 1 94 ? 49.120 15.187 -70.626 1.00 96.75 94 ARG A O 1
ATOM 756 N N . ASP A 1 95 ? 48.715 16.320 -72.519 1.00 97.00 95 ASP A N 1
ATOM 757 C CA . ASP A 1 95 ? 47.941 17.381 -71.875 1.00 97.00 95 ASP A CA 1
ATOM 758 C C . ASP A 1 95 ? 46.598 16.845 -71.336 1.00 97.00 95 ASP A C 1
ATOM 760 O O . ASP A 1 95 ? 46.157 17.232 -70.244 1.00 97.00 95 ASP A O 1
ATOM 764 N N . GLN A 1 96 ? 45.989 15.874 -72.026 1.00 97.31 96 GLN A N 1
ATOM 765 C CA . GLN A 1 96 ? 44.828 15.132 -71.527 1.00 97.31 96 GLN A CA 1
ATOM 766 C C . GLN A 1 96 ? 45.173 14.308 -70.280 1.00 97.31 96 GLN A C 1
ATOM 768 O O . GLN A 1 96 ? 44.484 14.424 -69.264 1.00 97.31 96 GLN A O 1
ATOM 773 N N . PHE A 1 97 ? 46.266 13.538 -70.301 1.00 96.38 97 PHE A N 1
ATOM 774 C CA . PHE A 1 97 ? 46.718 12.775 -69.133 1.00 96.38 97 PHE A CA 1
ATOM 775 C C . PHE A 1 97 ? 47.045 13.677 -67.944 1.00 96.38 97 PHE A C 1
ATOM 777 O O . PHE A 1 97 ? 46.659 13.364 -66.816 1.00 96.38 97 PHE A O 1
ATOM 784 N N . GLN A 1 98 ? 47.697 14.817 -68.181 1.00 97.62 98 GLN A N 1
ATOM 785 C CA . GLN A 1 98 ? 47.980 15.800 -67.139 1.00 97.62 98 GLN A CA 1
ATOM 786 C C . GLN A 1 98 ? 46.685 16.332 -66.514 1.00 97.62 98 GLN A C 1
ATOM 788 O O . GLN A 1 98 ? 46.591 16.477 -65.293 1.00 97.62 98 GLN A O 1
ATOM 793 N N . THR A 1 99 ? 45.667 16.584 -67.339 1.00 97.12 99 THR A N 1
ATOM 794 C CA . THR A 1 99 ? 44.343 17.013 -66.878 1.00 97.12 99 THR A CA 1
ATOM 795 C C . THR A 1 99 ? 43.680 15.936 -66.019 1.00 97.12 99 THR A C 1
ATOM 797 O O . THR A 1 99 ? 43.263 16.229 -64.897 1.00 97.12 99 THR A O 1
ATOM 800 N N . SER A 1 100 ? 43.650 14.682 -66.478 1.00 97.75 100 SER A N 1
ATOM 801 C CA . SER A 1 100 ? 43.111 13.555 -65.704 1.00 97.75 100 SER A CA 1
ATOM 802 C C . SER A 1 100 ? 43.861 13.329 -64.390 1.00 97.75 100 SER A C 1
ATOM 804 O O . SER A 1 100 ? 43.225 13.126 -63.357 1.00 97.75 100 SER A O 1
ATOM 806 N N . TYR A 1 101 ? 45.193 13.422 -64.388 1.00 97.31 101 TYR A N 1
ATOM 807 C CA . TYR A 1 101 ? 46.009 13.296 -63.178 1.00 97.31 101 TYR A CA 1
ATOM 808 C C . TYR A 1 101 ? 45.684 14.388 -62.150 1.00 97.31 101 TYR A C 1
ATOM 810 O O . TYR A 1 101 ? 45.514 14.111 -60.958 1.00 97.31 101 TYR A O 1
ATOM 818 N N . ASN A 1 102 ? 45.542 15.633 -62.611 1.00 97.19 102 ASN A N 1
ATOM 819 C CA . ASN A 1 102 ? 45.161 16.753 -61.756 1.00 97.19 102 ASN A CA 1
ATOM 820 C C . ASN A 1 102 ? 43.747 16.565 -61.176 1.00 97.19 102 ASN A C 1
ATOM 822 O O . ASN A 1 102 ? 43.527 16.870 -60.003 1.00 97.19 102 ASN A O 1
ATOM 826 N N . THR A 1 103 ? 42.799 16.045 -61.962 1.00 97.88 103 THR A N 1
ATOM 827 C CA . THR A 1 103 ? 41.443 15.715 -61.489 1.00 97.88 103 THR A CA 1
ATOM 828 C C . THR A 1 103 ? 41.474 14.618 -60.429 1.00 97.88 103 THR A C 1
ATOM 830 O O . THR A 1 103 ? 40.943 14.820 -59.340 1.00 97.88 103 THR A O 1
ATOM 833 N N . LEU A 1 104 ? 42.175 13.511 -60.686 1.00 96.44 104 LEU A N 1
ATOM 834 C CA . LEU A 1 104 ? 42.282 12.398 -59.740 1.00 96.44 104 LEU A CA 1
ATOM 835 C C . LEU A 1 104 ? 42.955 12.821 -58.424 1.00 96.44 104 LEU A C 1
ATOM 837 O O . LEU A 1 104 ? 42.571 12.376 -57.344 1.00 96.44 104 LEU A O 1
ATOM 841 N N . THR A 1 105 ? 43.933 13.728 -58.495 1.00 97.50 105 THR A N 1
ATOM 842 C CA . 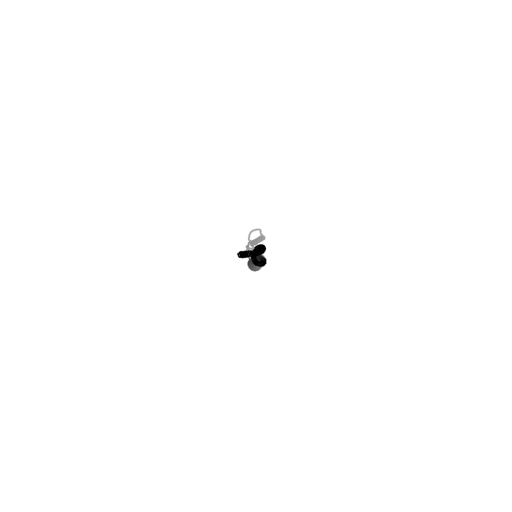THR A 1 105 ? 44.568 14.313 -57.305 1.00 97.50 105 THR A CA 1
ATOM 843 C C . THR A 1 105 ? 43.548 15.071 -56.452 1.00 97.50 105 THR A C 1
ATOM 845 O O . THR A 1 105 ? 43.503 14.875 -55.238 1.00 97.50 105 THR A O 1
ATOM 848 N N . LYS A 1 106 ? 42.679 15.878 -57.077 1.00 97.25 106 LYS A N 1
ATOM 849 C CA . LYS A 1 106 ? 41.605 16.593 -56.368 1.00 97.25 106 LYS A CA 1
ATOM 850 C C . LYS A 1 106 ? 40.594 15.633 -55.745 1.00 97.25 106 LYS A C 1
ATOM 852 O O . LYS A 1 106 ? 40.209 15.839 -54.598 1.00 97.25 106 LYS A O 1
ATOM 857 N N . GLU A 1 107 ? 40.188 14.588 -56.464 1.00 97.38 107 GLU A N 1
ATOM 858 C CA . GLU A 1 107 ? 39.265 13.566 -55.949 1.00 97.38 107 GLU A CA 1
ATOM 859 C C . GLU A 1 107 ? 39.851 12.826 -54.741 1.00 97.38 107 GLU A C 1
ATOM 861 O O . GLU A 1 107 ? 39.170 12.640 -53.732 1.00 97.38 107 GLU A O 1
ATOM 866 N N . ARG A 1 108 ? 41.138 12.461 -54.795 1.00 97.69 108 ARG A N 1
ATOM 867 C CA . ARG A 1 108 ? 41.847 11.849 -53.665 1.00 97.69 108 ARG A CA 1
ATOM 868 C C . ARG A 1 108 ? 41.857 12.770 -52.445 1.00 97.69 108 ARG A C 1
ATOM 870 O O . ARG A 1 108 ? 41.592 12.314 -51.334 1.00 97.69 108 ARG A O 1
ATOM 877 N N . ASP A 1 109 ? 42.156 14.051 -52.634 1.00 97.69 109 ASP A N 1
ATOM 878 C CA . ASP A 1 109 ? 42.225 15.014 -51.530 1.00 97.69 109 ASP A CA 1
ATOM 879 C C . ASP A 1 109 ? 40.835 15.260 -50.908 1.00 97.69 109 ASP A C 1
ATOM 881 O O . ASP A 1 109 ? 40.693 15.342 -49.680 1.00 97.69 109 ASP A O 1
ATOM 885 N N . GLN A 1 110 ? 39.787 15.291 -51.739 1.00 97.94 110 GLN A N 1
ATOM 886 C CA . GLN A 1 110 ? 38.394 15.325 -51.286 1.00 97.94 110 GLN A CA 1
ATOM 887 C C . GLN A 1 110 ? 38.036 14.073 -50.480 1.00 97.94 110 GLN A C 1
ATOM 889 O O . GLN A 1 110 ? 37.510 14.195 -49.373 1.00 97.94 110 GLN A O 1
ATOM 894 N N . LEU A 1 111 ? 38.380 12.881 -50.977 1.00 97.50 111 LEU A N 1
ATOM 895 C CA . LEU A 1 111 ? 38.130 11.624 -50.274 1.00 97.50 111 LEU A CA 1
ATOM 896 C C . LEU A 1 111 ? 38.861 11.578 -48.927 1.00 97.50 111 LEU A C 1
ATOM 898 O O . LEU A 1 111 ? 38.282 11.153 -47.927 1.00 97.50 111 LEU A O 1
ATOM 902 N N . GLN A 1 112 ? 40.097 12.077 -48.870 1.00 98.19 112 GLN A N 1
ATOM 903 C CA . GLN A 1 112 ? 40.855 12.181 -47.625 1.00 98.19 112 GLN A CA 1
ATOM 904 C C . GLN A 1 112 ? 40.166 13.109 -46.617 1.00 98.19 112 GLN A C 1
ATOM 906 O O . GLN A 1 112 ? 40.107 12.800 -45.425 1.00 98.19 112 GLN A O 1
ATOM 911 N N . THR A 1 113 ? 39.610 14.230 -47.082 1.00 97.75 113 THR A N 1
ATOM 912 C CA . THR A 1 113 ? 38.822 15.125 -46.225 1.00 97.75 113 THR A CA 1
ATOM 913 C C . THR A 1 113 ? 37.557 14.435 -45.722 1.00 97.75 113 THR A C 1
ATOM 915 O O . THR A 1 113 ? 37.299 14.459 -44.519 1.00 97.75 113 THR A O 1
ATOM 918 N N . CYS A 1 114 ? 36.812 13.751 -46.594 1.00 97.38 114 CYS A N 1
ATOM 919 C CA . CYS A 1 114 ? 35.625 12.988 -46.206 1.00 97.38 114 CYS A CA 1
ATOM 920 C C . CYS A 1 114 ? 35.946 11.903 -45.170 1.00 97.38 114 CYS A C 1
ATOM 922 O O . CYS A 1 114 ? 35.249 11.792 -44.163 1.00 97.38 114 CYS A O 1
ATOM 924 N N . TYR A 1 115 ? 37.028 11.148 -45.368 1.00 97.69 115 TYR A N 1
ATOM 925 C CA . TYR A 1 115 ? 37.481 10.122 -44.427 1.00 97.69 115 TYR A CA 1
ATOM 926 C C . TYR A 1 115 ? 37.801 10.708 -43.044 1.00 97.69 115 TYR A C 1
ATOM 928 O O . TYR A 1 115 ? 37.390 10.166 -42.014 1.00 97.69 115 TYR A O 1
ATOM 936 N N . ASN A 1 116 ? 38.494 11.848 -43.009 1.00 97.50 116 ASN A N 1
ATOM 937 C CA . ASN A 1 116 ? 38.822 12.531 -41.761 1.00 97.50 116 ASN A CA 1
ATOM 938 C C . ASN A 1 116 ? 37.561 13.041 -41.043 1.00 97.50 116 ASN A C 1
ATOM 940 O O . ASN A 1 116 ? 37.481 12.953 -39.817 1.00 97.50 116 ASN A O 1
ATOM 944 N N . THR A 1 117 ? 36.572 13.549 -41.783 1.00 98.19 117 THR A N 1
ATOM 945 C CA . THR A 1 117 ? 35.275 13.960 -41.223 1.00 98.19 117 THR A CA 1
ATOM 946 C C . THR A 1 117 ? 34.525 12.768 -40.637 1.00 98.19 117 THR A C 1
ATOM 948 O O . THR A 1 117 ? 34.147 12.812 -39.469 1.00 98.19 117 THR A O 1
ATOM 951 N N . LEU A 1 118 ? 34.404 11.671 -41.389 1.00 96.69 118 LEU A N 1
ATOM 952 C CA . LEU A 1 118 ? 33.717 10.463 -40.930 1.00 96.69 118 LEU A CA 1
ATOM 953 C C . LEU A 1 118 ? 34.382 9.861 -39.682 1.00 96.69 118 LEU A C 1
ATOM 955 O O . LEU A 1 118 ? 33.706 9.378 -38.776 1.00 96.69 118 LEU A O 1
ATOM 959 N N . THR A 1 119 ? 35.712 9.934 -39.597 1.00 97.94 119 THR A N 1
ATOM 960 C CA . THR A 1 119 ? 36.462 9.511 -38.405 1.00 97.94 119 THR A CA 1
ATOM 961 C C . THR A 1 119 ? 36.057 10.329 -37.176 1.00 97.94 119 THR A C 1
ATOM 963 O O . THR A 1 119 ? 35.792 9.754 -36.121 1.00 97.94 119 THR A O 1
ATOM 966 N N . LYS A 1 120 ? 35.930 11.656 -37.313 1.00 97.88 120 LYS A N 1
ATOM 967 C CA . LYS A 1 120 ? 35.482 12.532 -36.217 1.00 97.88 120 LYS A CA 1
ATOM 968 C C . LYS A 1 120 ? 34.043 12.237 -35.800 1.00 97.88 120 LYS A C 1
ATOM 970 O O . LYS A 1 120 ? 33.768 12.178 -34.605 1.00 97.88 120 LYS A O 1
ATOM 975 N N . GLU A 1 121 ? 33.142 12.033 -36.759 1.00 97.88 121 GLU A N 1
ATOM 976 C CA . GLU A 1 121 ? 31.742 11.680 -36.483 1.00 97.88 121 GLU A CA 1
ATOM 977 C C . GLU A 1 121 ? 31.634 10.346 -35.736 1.00 97.88 121 GLU A C 1
ATOM 979 O O . GLU A 1 121 ? 30.909 10.240 -34.747 1.00 97.88 121 GLU A O 1
ATOM 984 N N . ARG A 1 122 ? 32.414 9.339 -36.148 1.00 98.06 122 ARG A N 1
ATOM 985 C CA . ARG A 1 122 ? 32.492 8.049 -35.453 1.00 98.06 122 ARG A CA 1
ATOM 986 C C . ARG A 1 122 ? 32.958 8.215 -34.007 1.00 98.06 122 ARG A C 1
ATOM 988 O O . ARG A 1 122 ? 32.367 7.625 -33.106 1.00 98.06 122 ARG A O 1
ATOM 995 N N . ASP A 1 123 ? 33.995 9.013 -33.770 1.00 98.12 123 ASP A N 1
ATOM 996 C CA . ASP A 1 123 ? 34.540 9.217 -32.423 1.00 98.12 123 ASP A CA 1
ATOM 997 C C . ASP A 1 123 ? 33.554 9.992 -31.521 1.00 98.12 123 ASP A C 1
ATOM 999 O O . ASP A 1 123 ? 33.404 9.692 -30.329 1.00 98.12 123 ASP A O 1
ATOM 1003 N N . GLN A 1 124 ? 32.806 10.942 -32.094 1.00 98.12 124 GLN A N 1
ATOM 1004 C CA . GLN A 1 124 ? 31.704 11.625 -31.410 1.00 98.12 124 GLN A CA 1
ATOM 1005 C C . GLN A 1 124 ? 30.571 10.657 -31.051 1.00 98.12 124 GLN A C 1
ATOM 1007 O O . GLN A 1 124 ? 30.099 10.658 -29.910 1.00 98.12 124 GLN A O 1
ATOM 1012 N N . LEU A 1 125 ? 30.170 9.790 -31.984 1.00 97.81 125 LEU A N 1
ATOM 1013 C CA . LEU A 1 125 ? 29.139 8.784 -31.742 1.00 97.81 125 LEU A CA 1
ATOM 1014 C C . LEU A 1 125 ? 29.572 7.784 -30.665 1.00 97.81 125 LEU A C 1
ATOM 1016 O O . LEU A 1 125 ? 28.791 7.471 -29.769 1.00 97.81 125 LEU A O 1
ATOM 1020 N N . GLN A 1 126 ? 30.832 7.343 -30.692 1.00 98.44 126 GLN A N 1
ATOM 1021 C CA . GLN A 1 126 ? 31.397 6.473 -29.660 1.00 98.44 126 GLN A CA 1
ATOM 1022 C C . GLN A 1 126 ? 31.340 7.130 -28.275 1.00 98.44 126 GLN A C 1
ATOM 1024 O O . GLN A 1 126 ? 31.013 6.478 -27.280 1.00 98.44 126 GLN A O 1
ATOM 1029 N N . THR A 1 127 ? 31.625 8.431 -28.205 1.00 98.12 127 THR A N 1
ATOM 1030 C CA . THR A 1 127 ? 31.530 9.203 -26.961 1.00 98.12 127 THR A CA 1
ATOM 1031 C C . THR A 1 127 ? 30.087 9.267 -26.459 1.00 98.12 127 THR A C 1
ATOM 1033 O O . THR A 1 127 ? 29.832 8.992 -25.286 1.00 98.12 127 THR A O 1
ATOM 1036 N N . SER A 1 128 ? 29.131 9.562 -27.345 1.00 98.19 128 SER A N 1
ATOM 1037 C CA . SER A 1 128 ? 27.700 9.583 -27.015 1.00 98.19 128 SER A CA 1
ATOM 1038 C C . SER A 1 128 ? 27.204 8.217 -26.525 1.00 98.19 128 SER A C 1
ATOM 1040 O O . SER A 1 128 ? 26.560 8.138 -25.480 1.00 98.19 128 SER A O 1
ATOM 1042 N N . TYR A 1 129 ? 27.590 7.132 -27.201 1.00 98.12 129 TYR A N 1
ATOM 1043 C CA . TYR A 1 129 ? 27.255 5.762 -26.808 1.00 98.12 129 TYR A CA 1
ATOM 1044 C C . TYR A 1 129 ? 27.774 5.408 -25.405 1.00 98.12 129 TYR A C 1
ATOM 1046 O O . TYR A 1 129 ? 27.050 4.838 -24.584 1.00 98.12 129 TYR A O 1
ATOM 1054 N N . ASN A 1 130 ? 29.018 5.784 -25.097 1.00 97.94 130 ASN A N 1
ATOM 1055 C CA . ASN A 1 130 ? 29.606 5.550 -23.780 1.00 97.94 130 ASN A CA 1
ATOM 1056 C C . ASN A 1 130 ? 28.874 6.336 -22.680 1.00 97.94 130 ASN A C 1
ATOM 1058 O O . ASN A 1 130 ? 28.680 5.815 -21.582 1.00 97.94 130 ASN A O 1
ATOM 1062 N N . ASN A 1 131 ? 28.450 7.570 -22.964 1.00 98.12 131 ASN A N 1
ATOM 1063 C CA . ASN A 1 131 ? 27.668 8.373 -22.023 1.00 98.12 131 ASN A CA 1
ATOM 1064 C C . ASN A 1 131 ? 26.284 7.762 -21.782 1.00 98.12 131 ASN A C 1
ATOM 1066 O O . ASN A 1 131 ? 25.907 7.569 -20.629 1.00 98.12 131 ASN A O 1
ATOM 1070 N N . LEU A 1 132 ? 25.584 7.357 -22.844 1.00 97.56 132 LEU A N 1
ATOM 1071 C CA . LEU A 1 132 ? 24.279 6.704 -22.731 1.00 97.56 132 LEU A CA 1
ATOM 1072 C C . LEU A 1 132 ? 24.361 5.386 -21.945 1.00 97.56 132 LEU A C 1
ATOM 1074 O O . LEU A 1 132 ? 23.477 5.067 -21.154 1.00 97.56 132 LEU A O 1
ATOM 1078 N N . THR A 1 133 ? 25.452 4.634 -22.112 1.00 98.06 133 THR A N 1
ATOM 1079 C CA . THR A 1 133 ? 25.713 3.417 -21.328 1.00 98.06 133 THR A CA 1
ATOM 1080 C C . THR A 1 133 ? 25.825 3.736 -19.833 1.00 98.06 133 THR A C 1
ATOM 1082 O O . THR A 1 133 ? 25.203 3.057 -19.018 1.00 98.06 133 THR A O 1
ATOM 1085 N N . LYS A 1 134 ? 26.546 4.806 -19.467 1.00 97.94 134 LYS A N 1
ATOM 1086 C CA . LYS A 1 134 ? 26.653 5.255 -18.069 1.00 97.94 134 LYS A CA 1
ATOM 1087 C C . LYS A 1 134 ? 25.303 5.692 -17.502 1.00 97.94 134 LYS A C 1
ATOM 1089 O O . LYS A 1 134 ? 24.976 5.307 -16.384 1.00 97.94 134 LYS A O 1
ATOM 1094 N N . GLU A 1 135 ? 24.522 6.461 -18.259 1.00 97.94 135 GLU A N 1
ATOM 1095 C CA . GLU A 1 135 ? 23.178 6.892 -17.846 1.00 97.94 135 GLU A CA 1
ATOM 1096 C C . GLU A 1 135 ? 22.247 5.696 -17.619 1.00 97.94 135 GLU A C 1
ATOM 1098 O O . GLU A 1 135 ? 21.547 5.631 -16.608 1.00 97.94 135 GLU A O 1
ATOM 1103 N N . ARG A 1 136 ? 22.285 4.699 -18.511 1.00 98.12 136 ARG A N 1
ATOM 1104 C CA . ARG A 1 136 ? 21.524 3.454 -18.359 1.00 98.12 136 ARG A CA 1
ATOM 1105 C C . ARG A 1 136 ? 21.912 2.706 -17.082 1.00 98.12 136 ARG A C 1
ATOM 1107 O O . ARG A 1 136 ? 21.032 2.254 -16.352 1.00 98.12 136 ARG A O 1
ATOM 1114 N N . ASP A 1 137 ? 23.204 2.575 -16.799 1.00 98.12 137 ASP A N 1
ATOM 1115 C CA . ASP A 1 137 ? 23.686 1.849 -15.618 1.00 98.12 137 ASP A CA 1
ATOM 1116 C C . ASP A 1 137 ? 23.337 2.594 -14.311 1.00 98.12 137 ASP A C 1
ATOM 1118 O O . ASP A 1 137 ? 22.974 1.976 -13.302 1.00 98.12 137 ASP A O 1
ATOM 1122 N N . GLN A 1 138 ? 23.362 3.931 -14.337 1.00 98.25 138 GLN A N 1
ATOM 1123 C CA . GLN A 1 138 ? 22.865 4.771 -13.244 1.00 98.25 138 GLN A CA 1
ATOM 1124 C C . GLN A 1 138 ? 21.362 4.574 -13.029 1.00 98.25 138 GLN A C 1
ATOM 1126 O O . GLN A 1 138 ? 20.935 4.323 -11.902 1.00 98.25 138 GLN A O 1
ATOM 1131 N N . LEU A 1 139 ? 20.563 4.606 -14.100 1.00 97.69 139 LEU A N 1
ATOM 1132 C CA . LEU A 1 139 ? 19.120 4.388 -14.023 1.00 97.69 139 LEU A CA 1
ATOM 1133 C C . LEU A 1 139 ? 18.785 2.992 -13.481 1.00 97.69 139 LEU A C 1
ATOM 1135 O O . LEU A 1 139 ? 17.911 2.858 -12.625 1.00 97.69 139 LEU A O 1
ATOM 1139 N N . GLN A 1 140 ? 19.516 1.963 -13.915 1.00 98.44 140 GLN A N 1
ATOM 1140 C CA . GLN A 1 140 ? 19.370 0.602 -13.396 1.00 98.44 140 GLN A CA 1
ATOM 1141 C C . GLN A 1 140 ? 19.660 0.536 -11.892 1.00 98.44 140 GLN A C 1
ATOM 1143 O O . GLN A 1 140 ? 18.955 -0.146 -11.144 1.00 98.44 140 GLN A O 1
ATOM 1148 N N . THR A 1 141 ? 20.679 1.265 -11.434 1.00 98.12 141 THR A N 1
ATOM 1149 C CA . THR A 1 141 ? 21.016 1.365 -10.010 1.00 98.12 141 THR A CA 1
ATOM 1150 C C . THR A 1 141 ? 19.891 2.045 -9.228 1.00 98.12 141 THR A C 1
ATOM 1152 O O . THR A 1 141 ? 19.440 1.501 -8.219 1.00 98.12 141 THR A O 1
ATOM 1155 N N . CYS A 1 142 ? 19.374 3.176 -9.718 1.00 97.56 142 CYS A N 1
ATOM 1156 C CA . CYS A 1 142 ? 18.240 3.878 -9.111 1.00 97.56 142 CYS A CA 1
ATOM 1157 C C . CYS A 1 142 ? 16.988 2.994 -9.034 1.00 97.56 142 CYS A C 1
ATOM 1159 O O . CYS A 1 142 ? 16.348 2.928 -7.987 1.00 97.56 142 CYS A O 1
ATOM 1161 N N . TYR A 1 143 ? 16.669 2.269 -10.108 1.00 97.88 143 TYR A N 1
ATOM 1162 C CA . TYR A 1 143 ? 15.538 1.343 -10.150 1.00 97.88 143 TYR A CA 1
ATOM 1163 C C . TYR A 1 143 ? 15.656 0.237 -9.090 1.00 97.88 143 TYR A C 1
ATOM 1165 O O . TYR A 1 143 ? 14.694 -0.061 -8.375 1.00 97.88 143 TYR A O 1
ATOM 1173 N N . ASN A 1 144 ? 16.847 -0.347 -8.942 1.00 98.00 144 ASN A N 1
ATOM 1174 C CA . ASN A 1 144 ? 17.101 -1.376 -7.934 1.00 98.00 144 ASN A CA 1
ATOM 1175 C C . ASN A 1 144 ? 16.962 -0.823 -6.506 1.00 98.00 144 ASN A C 1
ATOM 1177 O O . ASN A 1 144 ? 16.420 -1.507 -5.638 1.00 98.00 144 ASN A O 1
ATOM 1181 N N . THR A 1 145 ? 17.423 0.405 -6.256 1.00 98.31 145 THR A N 1
ATOM 1182 C CA . THR A 1 145 ? 17.246 1.084 -4.961 1.00 98.31 145 THR A CA 1
ATOM 1183 C C . THR A 1 145 ? 15.771 1.328 -4.663 1.00 98.31 145 THR A C 1
ATOM 1185 O O . THR A 1 145 ? 15.296 0.914 -3.609 1.00 98.31 145 THR A O 1
ATOM 1188 N N . LEU A 1 146 ? 15.023 1.893 -5.614 1.00 96.88 146 LEU A N 1
ATOM 1189 C CA . LEU A 1 146 ? 13.592 2.158 -5.453 1.00 96.88 146 LEU A CA 1
ATOM 1190 C C . LEU A 1 146 ? 12.795 0.868 -5.202 1.00 96.88 146 LEU A C 1
ATOM 1192 O O . LEU A 1 146 ? 11.866 0.843 -4.398 1.00 96.88 146 LEU A O 1
ATOM 1196 N N . THR A 1 147 ? 13.189 -0.231 -5.849 1.00 98.12 147 THR A N 1
ATOM 1197 C CA . THR A 1 147 ? 12.599 -1.556 -5.610 1.00 98.12 147 THR A CA 1
ATOM 1198 C C . THR A 1 147 ? 12.801 -2.001 -4.158 1.00 98.12 147 THR A C 1
ATOM 1200 O O . THR A 1 147 ? 11.849 -2.443 -3.519 1.00 98.12 147 THR A O 1
ATOM 1203 N N . LYS A 1 148 ? 14.007 -1.823 -3.599 1.00 97.94 148 LYS A N 1
ATOM 1204 C CA . LYS A 1 148 ? 14.293 -2.148 -2.191 1.00 97.94 148 LYS A CA 1
ATOM 1205 C C . LYS A 1 148 ? 13.500 -1.271 -1.223 1.00 97.94 148 LYS A C 1
ATOM 1207 O O . LYS A 1 148 ? 12.961 -1.791 -0.251 1.00 97.94 148 LYS A O 1
ATOM 1212 N N . GLU A 1 149 ? 13.410 0.032 -1.486 1.00 97.94 149 GLU A N 1
ATOM 1213 C CA . GLU A 1 149 ? 12.624 0.967 -0.666 1.00 97.94 149 GLU A CA 1
ATOM 1214 C C . GLU A 1 149 ? 11.138 0.591 -0.654 1.00 97.94 149 GLU A C 1
ATOM 1216 O O . GLU A 1 149 ? 10.508 0.561 0.404 1.00 97.94 149 GLU A O 1
ATOM 1221 N N . ARG A 1 150 ? 10.583 0.223 -1.814 1.00 98.19 150 ARG A N 1
ATOM 1222 C CA . ARG A 1 150 ? 9.205 -0.269 -1.925 1.00 98.19 150 ARG A CA 1
ATOM 1223 C C . ARG A 1 150 ? 8.984 -1.528 -1.083 1.00 98.19 150 ARG A C 1
ATOM 1225 O O . ARG A 1 150 ? 7.986 -1.614 -0.371 1.00 98.19 150 ARG A O 1
ATOM 1232 N N . ASP A 1 151 ? 9.898 -2.492 -1.140 1.00 98.06 151 ASP A N 1
ATOM 1233 C CA . ASP A 1 151 ? 9.770 -3.750 -0.395 1.00 98.06 151 ASP A CA 1
ATOM 1234 C C . ASP A 1 151 ? 9.907 -3.529 1.129 1.00 98.06 151 ASP A C 1
ATOM 1236 O O . ASP A 1 151 ? 9.196 -4.147 1.931 1.00 98.06 151 ASP A O 1
ATOM 1240 N N . GLN A 1 152 ? 10.764 -2.588 1.543 1.00 98.12 152 GLN A N 1
ATOM 1241 C CA . GLN A 1 152 ? 10.855 -2.134 2.934 1.00 98.12 152 GLN A CA 1
ATOM 1242 C C . GLN A 1 152 ? 9.554 -1.469 3.394 1.00 98.12 152 GLN A C 1
ATOM 1244 O O . GLN A 1 152 ? 9.036 -1.811 4.458 1.00 98.12 152 GLN A O 1
ATOM 1249 N N . LEU A 1 153 ? 8.982 -0.574 2.584 1.00 97.81 153 LEU A N 1
ATOM 1250 C CA . LEU A 1 153 ? 7.714 0.083 2.897 1.00 97.81 153 LEU A CA 1
ATOM 1251 C C . LEU A 1 153 ? 6.566 -0.929 3.007 1.00 97.81 153 LEU A C 1
ATOM 1253 O O . LEU A 1 153 ? 5.766 -0.849 3.938 1.00 97.81 153 LEU A O 1
ATOM 1257 N N . GLN A 1 154 ? 6.519 -1.919 2.112 1.00 98.44 154 GLN A N 1
ATOM 1258 C CA . GLN A 1 154 ? 5.543 -3.007 2.172 1.00 98.44 154 GLN A CA 1
ATOM 1259 C C . GLN A 1 154 ? 5.669 -3.811 3.473 1.00 98.44 154 GLN A C 1
ATOM 1261 O O . GLN A 1 154 ? 4.662 -4.186 4.079 1.00 98.44 154 GLN A O 1
ATOM 1266 N N . THR A 1 155 ? 6.900 -4.056 3.924 1.00 98.00 155 THR A N 1
ATOM 1267 C CA . THR A 1 155 ? 7.165 -4.740 5.195 1.00 98.00 155 THR A CA 1
ATOM 1268 C C . THR A 1 155 ? 6.658 -3.915 6.377 1.00 98.00 155 THR A C 1
ATOM 1270 O O . THR A 1 155 ? 5.910 -4.437 7.203 1.00 98.00 155 THR A O 1
ATOM 1273 N N . SER A 1 156 ? 6.983 -2.620 6.426 1.00 98.12 156 SER A N 1
ATOM 1274 C CA . SER A 1 156 ? 6.498 -1.699 7.464 1.00 98.12 156 SER A CA 1
ATOM 1275 C C . SER A 1 156 ? 4.971 -1.600 7.487 1.00 98.12 156 SER A C 1
ATOM 1277 O O . SER A 1 156 ? 4.365 -1.644 8.556 1.00 98.12 156 SER A O 1
ATOM 1279 N N . TYR A 1 157 ? 4.332 -1.540 6.316 1.00 97.81 157 TYR A N 1
ATOM 1280 C CA . TYR A 1 157 ? 2.875 -1.530 6.190 1.00 97.81 157 TYR A CA 1
ATOM 1281 C C . TYR A 1 157 ? 2.236 -2.798 6.778 1.00 97.81 157 TYR A C 1
ATOM 1283 O O . TYR A 1 157 ? 1.285 -2.721 7.556 1.00 97.81 157 TYR A O 1
ATOM 1291 N N . ASN A 1 158 ? 2.797 -3.970 6.470 1.00 98.00 158 ASN A N 1
ATOM 1292 C CA . ASN A 1 158 ? 2.320 -5.242 7.014 1.00 98.00 158 ASN A CA 1
ATOM 1293 C C . ASN A 1 158 ? 2.501 -5.329 8.540 1.00 98.00 158 ASN A C 1
ATOM 1295 O O . ASN A 1 158 ? 1.660 -5.916 9.222 1.00 98.00 158 ASN A O 1
ATOM 1299 N N . THR A 1 159 ? 3.573 -4.752 9.089 1.00 98.31 159 THR A N 1
ATOM 1300 C CA . THR A 1 159 ? 3.775 -4.648 10.544 1.00 98.31 159 THR A CA 1
ATOM 1301 C C . THR A 1 159 ? 2.707 -3.768 11.188 1.00 98.31 159 THR A C 1
ATOM 1303 O O . THR A 1 159 ? 2.084 -4.191 12.160 1.00 98.31 159 THR A O 1
ATOM 1306 N N . LEU A 1 160 ? 2.413 -2.605 10.601 1.00 97.62 160 LEU A N 1
ATOM 1307 C CA . LEU A 1 160 ? 1.399 -1.684 11.118 1.00 97.62 160 LEU A CA 1
ATOM 1308 C C . LEU A 1 160 ? -0.005 -2.315 11.141 1.00 97.62 160 LEU A C 1
ATOM 1310 O O . LEU A 1 160 ? -0.772 -2.094 12.076 1.00 97.62 160 LEU A O 1
ATOM 1314 N N . ILE A 1 161 ? -0.338 -3.148 10.146 1.00 98.44 161 ILE A N 1
ATOM 1315 C CA . ILE A 1 161 ? -1.583 -3.934 10.150 1.00 98.44 161 ILE A CA 1
ATOM 1316 C C . ILE A 1 161 ? -1.647 -4.853 11.377 1.00 98.44 161 ILE A C 1
ATOM 1318 O O . ILE A 1 161 ? -2.670 -4.884 12.059 1.00 98.44 161 ILE A O 1
ATOM 1322 N N . LYS A 1 162 ? -0.558 -5.567 11.689 1.00 98.00 162 LYS A N 1
ATOM 1323 C CA . LYS A 1 162 ? -0.510 -6.467 12.852 1.00 98.00 162 LYS A CA 1
ATOM 1324 C C . LYS A 1 162 ? -0.669 -5.703 14.165 1.00 98.00 162 LYS A C 1
ATOM 1326 O O . LYS A 1 162 ? -1.418 -6.147 15.030 1.00 98.00 162 LYS A O 1
ATOM 1331 N N . GLU A 1 163 ? 0.000 -4.561 14.307 1.00 97.94 163 GLU A N 1
ATOM 1332 C CA . GLU A 1 163 ? -0.120 -3.700 15.492 1.00 97.94 163 GLU A CA 1
ATOM 1333 C C . GLU A 1 163 ? -1.548 -3.171 15.665 1.00 97.94 163 GLU A C 1
ATOM 1335 O O . GLU A 1 163 ? -2.100 -3.212 16.766 1.00 97.94 163 GLU A O 1
ATOM 1340 N N . ARG A 1 164 ? -2.191 -2.742 14.572 1.00 98.25 164 ARG A N 1
ATOM 1341 C CA . ARG A 1 164 ? -3.598 -2.324 14.581 1.00 98.25 164 ARG A CA 1
ATOM 1342 C C . ARG A 1 164 ? -4.515 -3.454 15.052 1.00 98.25 164 ARG A C 1
ATOM 1344 O O . ARG A 1 164 ? -5.394 -3.217 15.877 1.00 98.25 164 ARG A O 1
ATOM 1351 N N . ASP A 1 165 ? -4.320 -4.672 14.555 1.00 98.25 165 ASP A N 1
ATOM 1352 C CA . ASP A 1 165 ? -5.159 -5.821 14.917 1.00 98.25 165 ASP A CA 1
ATOM 1353 C C . ASP A 1 165 ? -4.955 -6.236 16.389 1.00 98.25 165 ASP A C 1
ATOM 1355 O O . ASP A 1 165 ? -5.911 -6.587 17.093 1.00 98.25 165 ASP A O 1
ATOM 1359 N N . GLN A 1 166 ? -3.723 -6.122 16.899 1.00 98.12 166 GLN A N 1
ATOM 1360 C CA . GLN A 1 166 ? -3.421 -6.293 18.323 1.00 98.12 166 GLN A CA 1
ATOM 1361 C C . GLN A 1 166 ? -4.110 -5.225 19.180 1.00 98.12 166 GLN A C 1
ATOM 1363 O O . GLN A 1 166 ? -4.738 -5.555 20.190 1.00 98.12 166 GLN A O 1
ATOM 1368 N N . LEU A 1 167 ? -4.052 -3.957 18.764 1.00 97.94 167 LEU A N 1
ATOM 1369 C CA . LEU A 1 167 ? -4.714 -2.862 19.471 1.00 97.94 167 LEU A CA 1
ATOM 1370 C C . LEU A 1 167 ? -6.237 -3.037 19.475 1.00 97.94 167 LEU A C 1
ATOM 1372 O O . LEU A 1 167 ? -6.867 -2.862 20.515 1.00 97.94 167 LEU A O 1
ATOM 1376 N N . GLN A 1 168 ? -6.822 -3.458 18.351 1.00 98.50 168 GLN A N 1
ATOM 1377 C CA . GLN A 1 168 ? -8.247 -3.775 18.258 1.00 98.50 168 GLN A CA 1
ATOM 1378 C C . GLN A 1 168 ? -8.641 -4.894 19.230 1.00 98.50 168 GLN A C 1
ATOM 1380 O O . GLN A 1 168 ? -9.684 -4.823 19.882 1.00 98.50 168 GLN A O 1
ATOM 1385 N N . THR A 1 169 ? -7.798 -5.919 19.358 1.00 98.19 169 THR A N 1
ATOM 1386 C CA . THR A 1 169 ? -8.013 -7.014 20.312 1.00 98.19 169 THR A CA 1
ATOM 1387 C C . THR A 1 169 ? -7.984 -6.504 21.754 1.00 98.19 169 THR A C 1
ATOM 1389 O O . THR A 1 169 ? -8.888 -6.813 22.531 1.00 98.19 169 THR A O 1
ATOM 1392 N N . SER A 1 170 ? -6.996 -5.673 22.099 1.00 98.12 170 SER A N 1
ATOM 1393 C CA . SER A 1 170 ? -6.891 -5.042 23.421 1.00 98.12 170 SER A CA 1
ATOM 1394 C C . SER A 1 170 ? -8.108 -4.163 23.737 1.00 98.12 170 SER A C 1
ATOM 1396 O O . SER A 1 170 ? -8.718 -4.296 24.797 1.00 98.12 170 SER A O 1
ATOM 1398 N N . TYR A 1 171 ? -8.542 -3.343 22.777 1.00 97.94 171 TYR A N 1
ATOM 1399 C CA . TYR A 1 171 ? -9.735 -2.503 22.900 1.00 97.94 171 TYR A CA 1
ATOM 1400 C C . TYR A 1 171 ? -11.006 -3.323 23.169 1.00 97.94 171 TYR A C 1
ATOM 1402 O O . TYR A 1 171 ? -11.807 -2.986 24.046 1.00 97.94 171 TYR A O 1
ATOM 1410 N N . ASN A 1 172 ? -11.182 -4.436 22.452 1.00 98.06 172 ASN A N 1
ATOM 1411 C CA . ASN A 1 172 ? -12.320 -5.331 22.654 1.00 98.06 172 ASN A CA 1
ATOM 1412 C C . ASN A 1 172 ? 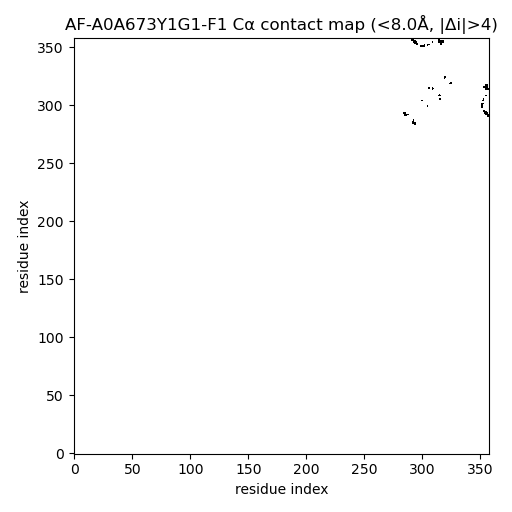-12.300 -5.976 24.050 1.00 98.06 172 ASN A C 1
ATOM 1414 O O . ASN A 1 172 ? -13.356 -6.142 24.660 1.00 98.06 172 ASN A O 1
ATOM 1418 N N . ASN A 1 173 ? -11.121 -6.324 24.571 1.00 98.00 173 ASN A N 1
ATOM 1419 C CA . ASN A 1 173 ? -10.983 -6.864 25.926 1.00 98.00 173 ASN A CA 1
ATOM 1420 C C . ASN A 1 173 ? -11.316 -5.813 26.989 1.00 98.00 173 ASN A C 1
ATOM 1422 O O . ASN A 1 173 ? -12.129 -6.088 27.868 1.00 98.00 173 ASN A O 1
ATOM 1426 N N . LEU A 1 174 ? -10.792 -4.592 26.853 1.00 97.69 174 LEU A N 1
ATOM 1427 C CA . LEU A 1 174 ? -11.100 -3.491 27.768 1.00 97.69 174 LEU A CA 1
ATOM 1428 C C . LEU A 1 174 ? -12.601 -3.161 27.780 1.00 97.69 174 LEU A C 1
ATOM 1430 O O . LEU A 1 174 ? -13.179 -2.871 28.825 1.00 97.69 174 LEU A O 1
ATOM 1434 N N . THR A 1 175 ? -13.256 -3.257 26.621 1.00 98.19 175 THR A N 1
ATOM 1435 C CA . THR A 1 175 ? -14.713 -3.096 26.509 1.00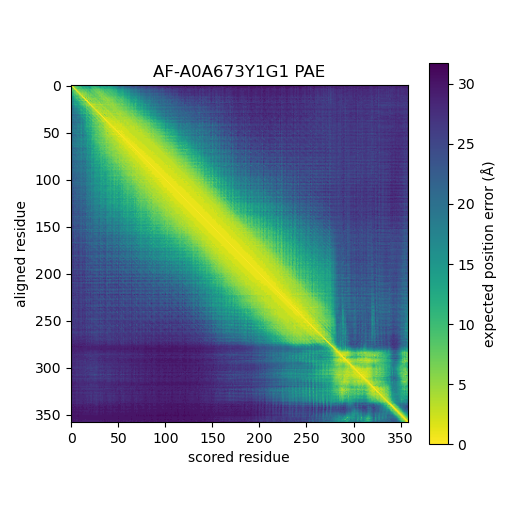 98.19 175 THR A CA 1
ATOM 1436 C C . THR A 1 175 ? -15.452 -4.153 27.336 1.00 98.19 175 THR A C 1
ATOM 1438 O O . THR A 1 175 ? -16.363 -3.808 28.086 1.00 98.19 175 THR A O 1
ATOM 1441 N N . LYS A 1 176 ? -15.025 -5.422 27.275 1.00 98.06 176 LYS A N 1
ATOM 1442 C CA . LYS A 1 176 ? -15.608 -6.502 28.091 1.00 98.06 176 LYS A CA 1
ATOM 1443 C C . LYS A 1 176 ? -15.390 -6.278 29.586 1.00 98.06 176 LYS A C 1
ATOM 1445 O O . LYS A 1 176 ? -16.327 -6.457 30.358 1.00 98.06 176 LYS A O 1
ATOM 1450 N N . GLU A 1 177 ? -14.187 -5.878 29.995 1.00 98.19 177 GLU A N 1
ATOM 1451 C CA . GLU A 1 177 ? -13.878 -5.571 31.400 1.00 98.19 177 GLU A CA 1
ATOM 1452 C C . GLU A 1 177 ? -14.739 -4.419 31.926 1.00 98.19 177 GLU A C 1
ATOM 1454 O O . GLU A 1 177 ? -15.302 -4.506 33.018 1.00 98.19 177 GLU A O 1
ATOM 1459 N N . ARG A 1 178 ? -14.919 -3.362 31.125 1.00 98.25 178 ARG A N 1
ATOM 1460 C CA . ARG A 1 178 ? -15.816 -2.249 31.455 1.00 98.25 178 ARG A CA 1
ATOM 1461 C C . ARG A 1 178 ? -17.252 -2.731 31.658 1.00 98.25 178 ARG A C 1
ATOM 1463 O O . ARG A 1 178 ? -17.892 -2.333 32.628 1.00 98.25 178 ARG A O 1
ATOM 1470 N N . ASP A 1 179 ? -17.762 -3.580 30.772 1.00 98.19 179 ASP A N 1
ATOM 1471 C CA . ASP A 1 179 ? -19.137 -4.082 30.859 1.00 98.19 179 ASP A CA 1
ATOM 1472 C C . ASP A 1 179 ? -19.331 -5.006 32.080 1.00 98.19 179 ASP A C 1
ATOM 1474 O O . ASP A 1 179 ? -20.366 -4.962 32.757 1.00 98.19 179 ASP A O 1
ATOM 1478 N N . GLN A 1 180 ? -18.307 -5.793 32.428 1.00 98.12 180 GLN A N 1
ATOM 1479 C CA . GLN A 1 180 ? -18.274 -6.577 33.667 1.00 98.12 180 GLN A CA 1
ATOM 1480 C C . GLN A 1 180 ? -18.279 -5.676 34.905 1.00 98.12 180 GLN A C 1
ATOM 1482 O O . GLN A 1 180 ? -19.070 -5.898 35.824 1.00 98.12 180 GLN A O 1
ATOM 1487 N N . LEU A 1 181 ? -17.453 -4.627 34.918 1.00 97.81 181 LEU A N 1
ATOM 1488 C CA . LEU A 1 181 ? -17.404 -3.671 36.020 1.00 97.81 181 LEU A CA 1
ATOM 1489 C C . LEU A 1 181 ? -18.736 -2.933 36.176 1.00 97.81 181 LEU A C 1
ATOM 1491 O O . LEU A 1 181 ? -19.232 -2.794 37.293 1.00 97.81 181 LEU A O 1
ATOM 1495 N N . GLN A 1 182 ? -19.361 -2.530 35.068 1.00 98.38 182 GLN A N 1
ATOM 1496 C CA . GLN A 1 182 ? -20.687 -1.917 35.070 1.00 98.38 182 GLN A CA 1
ATOM 1497 C C . GLN A 1 182 ? -21.739 -2.855 35.675 1.00 98.38 182 GLN A C 1
ATOM 1499 O O . GLN A 1 182 ? -22.590 -2.424 36.455 1.00 98.38 182 GLN A O 1
ATOM 1504 N N . THR A 1 183 ? -21.667 -4.146 35.347 1.00 97.88 183 THR A N 1
ATOM 1505 C CA . THR A 1 183 ? -22.551 -5.166 35.922 1.00 97.88 183 THR A CA 1
ATOM 1506 C C . THR A 1 183 ? -22.333 -5.292 37.429 1.00 97.88 183 THR A C 1
ATOM 1508 O O . THR A 1 183 ? -23.298 -5.234 38.189 1.00 97.88 183 THR A O 1
ATOM 1511 N N . SER A 1 184 ? -21.076 -5.386 37.876 1.00 97.88 184 SER A N 1
ATOM 1512 C CA . SER A 1 184 ? -20.730 -5.450 39.301 1.00 97.88 184 SER A CA 1
ATOM 1513 C C . SER A 1 184 ? -21.194 -4.208 40.064 1.00 97.88 184 SER A C 1
ATOM 1515 O O . SER A 1 184 ? -21.737 -4.323 41.160 1.00 97.88 184 SER A O 1
ATOM 1517 N N . TYR A 1 185 ? -21.026 -3.022 39.478 1.00 97.81 185 TYR A N 1
ATOM 1518 C CA . TYR A 1 185 ? -21.479 -1.759 40.055 1.00 97.81 185 TYR A CA 1
ATOM 1519 C C . TYR A 1 185 ? -23.003 -1.731 40.237 1.00 97.81 185 TYR A C 1
ATOM 1521 O O . TYR A 1 185 ? -23.501 -1.388 41.309 1.00 97.81 185 TYR A O 1
ATOM 1529 N N . ASN A 1 186 ? -23.751 -2.167 39.220 1.00 97.81 186 ASN A N 1
ATOM 1530 C CA . ASN A 1 186 ? -25.209 -2.258 39.291 1.00 97.81 186 ASN A CA 1
ATOM 1531 C C . ASN A 1 186 ? -25.679 -3.266 40.355 1.00 97.81 186 ASN A C 1
ATOM 1533 O O . ASN A 1 186 ? -26.699 -3.037 41.005 1.00 97.81 186 ASN A O 1
ATOM 1537 N N . THR A 1 187 ? -24.953 -4.369 40.553 1.00 98.12 187 THR A N 1
ATOM 1538 C CA . THR A 1 187 ? -25.223 -5.323 41.640 1.00 98.12 187 THR A CA 1
ATOM 1539 C C . THR A 1 187 ? -25.003 -4.682 43.008 1.00 98.12 187 THR A C 1
ATOM 1541 O O . THR A 1 187 ? -25.885 -4.766 43.859 1.00 98.12 187 THR A O 1
ATOM 1544 N N . LEU A 1 188 ? -23.895 -3.961 43.193 1.00 97.38 188 LEU A N 1
ATOM 1545 C CA . LEU A 1 188 ? -23.581 -3.288 44.456 1.00 97.38 188 LEU A CA 1
ATOM 1546 C C . LEU A 1 188 ? -24.639 -2.235 44.831 1.00 97.38 188 LEU A C 1
ATOM 1548 O O . LEU A 1 188 ? -24.999 -2.093 45.998 1.00 97.38 188 LEU A O 1
ATOM 1552 N N . ILE A 1 189 ? -25.186 -1.521 43.838 1.00 98.31 189 ILE A N 1
ATOM 1553 C CA . ILE A 1 189 ? -26.321 -0.608 44.043 1.00 98.31 189 ILE A CA 1
ATOM 1554 C C . ILE A 1 189 ? -27.529 -1.359 44.617 1.00 98.31 189 ILE A C 1
ATOM 1556 O O . ILE A 1 189 ? -28.124 -0.897 45.588 1.00 98.31 189 ILE A O 1
ATOM 1560 N N . LYS A 1 190 ? -27.870 -2.529 44.061 1.00 97.44 190 LYS A N 1
ATOM 1561 C CA . LYS A 1 190 ? -29.000 -3.336 44.547 1.00 97.44 190 LYS A CA 1
ATOM 1562 C C . LYS A 1 190 ? -28.775 -3.826 45.975 1.00 97.44 190 LYS A C 1
ATOM 1564 O O . LYS A 1 190 ? -29.694 -3.752 46.784 1.00 97.44 190 LYS A O 1
ATOM 1569 N N . GLU A 1 191 ? -27.571 -4.296 46.294 1.00 97.62 191 GLU A N 1
ATOM 1570 C CA . GLU A 1 191 ? -27.210 -4.728 47.652 1.00 97.62 191 GLU A CA 1
ATOM 1571 C C . GLU A 1 191 ? -27.302 -3.574 48.655 1.00 97.62 191 GLU A C 1
ATOM 1573 O O . GLU A 1 191 ? -27.863 -3.731 49.739 1.00 97.62 191 GLU A O 1
ATOM 1578 N N . ARG A 1 192 ? -26.828 -2.380 48.278 1.00 97.81 192 ARG A N 1
ATOM 1579 C CA . ARG A 1 192 ? -26.978 -1.167 49.091 1.00 97.81 192 ARG A CA 1
ATOM 1580 C C . ARG A 1 192 ? -28.450 -0.846 49.347 1.00 97.81 192 ARG A C 1
ATOM 1582 O O . ARG A 1 192 ? -28.815 -0.544 50.480 1.00 97.81 192 ARG A O 1
ATOM 1589 N N . ASP A 1 193 ? -29.296 -0.915 48.323 1.00 97.81 193 ASP A N 1
ATOM 1590 C CA . ASP A 1 193 ? -30.725 -0.611 48.453 1.00 97.81 193 ASP A CA 1
ATOM 1591 C C . ASP A 1 193 ? -31.449 -1.649 49.337 1.00 97.81 193 ASP A C 1
ATOM 1593 O O . ASP A 1 193 ? -32.316 -1.304 50.150 1.00 97.81 193 ASP A O 1
ATOM 1597 N N . GLN A 1 194 ? -31.046 -2.921 49.252 1.00 97.56 194 GLN A N 1
ATOM 1598 C CA . GLN A 1 194 ? -31.506 -3.976 50.159 1.00 97.56 194 GLN A CA 1
ATOM 1599 C C . GLN A 1 194 ? -31.072 -3.710 51.603 1.00 97.56 194 GLN A C 1
ATOM 1601 O O . GLN A 1 194 ? -31.898 -3.777 52.517 1.00 97.56 194 GLN A O 1
ATOM 1606 N N . LEU A 1 195 ? -29.805 -3.349 51.820 1.00 97.19 195 LEU A N 1
ATOM 1607 C CA . LEU A 1 195 ? -29.290 -3.030 53.149 1.00 97.19 195 LEU A CA 1
ATOM 1608 C C . LEU A 1 195 ? -30.001 -1.811 53.743 1.00 97.19 195 LEU A C 1
ATOM 1610 O O . LEU A 1 195 ? -30.390 -1.837 54.909 1.00 97.19 195 LEU A O 1
ATOM 1614 N N . GLN A 1 196 ? -30.250 -0.778 52.935 1.00 98.00 196 GLN A N 1
ATOM 1615 C CA . GLN A 1 196 ? -31.030 0.391 53.339 1.00 98.00 196 GLN A CA 1
ATOM 1616 C C . GLN A 1 196 ? -32.446 -0.004 53.781 1.00 98.00 196 GLN A C 1
ATOM 1618 O O . GLN A 1 196 ? -32.956 0.503 54.782 1.00 98.00 196 GLN A O 1
ATOM 1623 N N . THR A 1 197 ? -33.078 -0.935 53.066 1.00 97.31 197 THR A N 1
ATOM 1624 C CA . THR A 1 197 ? -34.406 -1.459 53.415 1.00 97.31 197 THR A CA 1
ATOM 1625 C C . THR A 1 197 ? -34.378 -2.225 54.741 1.00 97.31 197 THR A C 1
ATOM 1627 O O . THR A 1 197 ? -35.231 -2.000 55.605 1.00 97.31 197 THR A O 1
ATOM 1630 N N . SER A 1 198 ? -33.373 -3.083 54.943 1.00 97.44 198 SER A N 1
ATOM 1631 C CA . SER A 1 198 ? -33.171 -3.807 56.204 1.00 97.44 198 SER A CA 1
ATOM 1632 C C . SER A 1 198 ? -32.924 -2.849 57.370 1.00 97.44 198 SER A C 1
ATOM 1634 O O . SER A 1 198 ? -33.520 -3.003 58.433 1.00 97.44 198 SER A O 1
ATOM 1636 N N . TYR A 1 199 ? -32.097 -1.823 57.168 1.00 97.25 199 TYR A N 1
ATOM 1637 C CA . TYR A 1 199 ? -31.810 -0.800 58.170 1.00 97.25 199 TYR A CA 1
ATOM 1638 C C . TYR A 1 199 ? -33.075 -0.035 58.584 1.00 97.25 199 TYR A C 1
ATOM 1640 O O . TYR A 1 199 ? -33.363 0.105 59.772 1.00 97.25 199 TYR A O 1
ATOM 1648 N N . ASN A 1 200 ? -33.885 0.387 57.610 1.00 96.81 200 ASN A N 1
ATOM 1649 C CA . ASN A 1 200 ? -35.159 1.057 57.874 1.00 96.81 200 ASN A CA 1
ATOM 1650 C C . ASN A 1 200 ? -36.147 0.155 58.634 1.00 96.81 200 ASN A C 1
ATOM 1652 O O . ASN A 1 200 ? -36.942 0.647 59.434 1.00 96.81 200 ASN A O 1
ATOM 1656 N N . THR A 1 201 ? -36.109 -1.157 58.393 1.00 97.56 201 THR A N 1
ATOM 1657 C CA . THR A 1 201 ? -36.929 -2.137 59.123 1.00 97.56 201 THR A CA 1
ATOM 1658 C C . THR A 1 201 ? -36.475 -2.253 60.575 1.00 97.56 201 THR A C 1
ATOM 1660 O O . THR A 1 201 ? -37.302 -2.143 61.477 1.00 97.56 201 THR A O 1
ATOM 1663 N N . LEU A 1 202 ? -35.165 -2.351 60.811 1.00 96.56 202 LEU A N 1
ATOM 1664 C CA . LEU A 1 202 ? -34.591 -2.419 62.155 1.00 96.56 202 LEU A CA 1
ATOM 1665 C C . LEU A 1 202 ? -34.909 -1.166 62.989 1.00 96.56 202 LEU A C 1
ATOM 1667 O O . LEU A 1 202 ? -35.175 -1.261 64.184 1.00 96.56 202 LEU A O 1
ATOM 1671 N N . ILE A 1 203 ? -34.937 0.016 62.358 1.00 97.88 203 ILE A N 1
ATOM 1672 C CA . ILE A 1 203 ? -35.398 1.253 63.009 1.00 97.88 203 ILE A CA 1
ATOM 1673 C C . ILE A 1 203 ? -36.841 1.104 63.507 1.00 97.88 203 ILE A C 1
ATOM 1675 O O . ILE A 1 203 ? -37.122 1.449 64.653 1.00 97.88 203 ILE A O 1
ATOM 1679 N N . LYS A 1 204 ? -37.746 0.557 62.685 1.00 96.56 204 LYS A N 1
ATOM 1680 C CA . LYS A 1 204 ? -39.150 0.351 63.079 1.00 96.56 204 LYS A CA 1
ATOM 1681 C C . LYS A 1 204 ? -39.275 -0.639 64.233 1.00 96.56 204 LYS A C 1
ATOM 1683 O O . LYS A 1 204 ? -40.029 -0.379 65.164 1.00 96.56 204 LYS A O 1
ATOM 1688 N N . GLU A 1 205 ? -38.536 -1.745 64.190 1.00 96.31 205 GLU A N 1
ATOM 1689 C CA . GLU A 1 205 ? -38.512 -2.734 65.277 1.00 96.31 205 GLU A CA 1
ATOM 1690 C C . GLU A 1 205 ? -37.992 -2.123 66.580 1.00 96.31 205 GLU A C 1
ATOM 1692 O O . GLU A 1 205 ? -38.585 -2.320 67.640 1.00 96.31 205 GLU A O 1
ATOM 1697 N N . ARG A 1 206 ? -36.928 -1.314 66.511 1.00 97.12 206 ARG A N 1
ATOM 1698 C CA . ARG A 1 206 ? -36.415 -0.565 67.664 1.00 97.12 206 ARG A CA 1
ATOM 1699 C C . ARG A 1 206 ? -37.480 0.369 68.239 1.00 97.12 206 ARG A C 1
ATOM 1701 O O . ARG A 1 206 ? -37.652 0.413 69.454 1.00 97.12 206 ARG A O 1
ATOM 1708 N N . ASP A 1 207 ? -38.196 1.105 67.395 1.00 97.06 207 ASP A N 1
ATOM 1709 C CA . ASP A 1 207 ? -39.232 2.044 67.840 1.00 97.06 207 ASP A CA 1
ATOM 1710 C C . ASP A 1 207 ? -40.433 1.310 68.472 1.00 97.06 207 ASP A C 1
ATOM 1712 O O . ASP A 1 207 ? -40.992 1.753 69.483 1.00 97.06 207 ASP A O 1
ATOM 1716 N N . GLN A 1 208 ? -40.793 0.140 67.936 1.00 96.94 208 GLN A N 1
ATOM 1717 C CA . GLN A 1 208 ? -41.781 -0.757 68.542 1.00 96.94 208 GLN A CA 1
ATOM 1718 C C . GLN A 1 208 ? -41.309 -1.273 69.903 1.00 96.94 208 GLN A C 1
ATOM 1720 O O . GLN A 1 208 ? -42.056 -1.200 70.878 1.00 96.94 208 GLN A O 1
ATOM 1725 N N . LEU A 1 209 ? -40.060 -1.732 70.003 1.00 96.00 209 LEU A N 1
ATOM 1726 C CA . LEU A 1 209 ? -39.492 -2.221 71.256 1.00 96.00 209 LEU A CA 1
ATOM 1727 C C . LEU A 1 209 ? -39.428 -1.110 72.311 1.00 96.00 209 LEU A C 1
ATOM 1729 O O . LEU A 1 209 ? -39.785 -1.338 73.465 1.00 96.00 209 LEU A O 1
ATOM 1733 N N . GLN A 1 210 ? -39.056 0.109 71.911 1.00 97.38 210 GLN A N 1
ATOM 1734 C CA . GLN A 1 210 ? -39.087 1.286 72.777 1.00 97.38 210 GLN A CA 1
ATOM 1735 C C . GLN A 1 210 ? -40.505 1.559 73.293 1.00 97.38 210 GLN A C 1
ATOM 1737 O O . GLN A 1 210 ? -40.695 1.875 74.469 1.00 97.38 210 GLN A O 1
ATOM 1742 N N . THR A 1 211 ? -41.511 1.399 72.433 1.00 96.38 211 THR A N 1
ATOM 1743 C CA . THR A 1 211 ? -42.921 1.535 72.815 1.00 96.38 211 THR A CA 1
ATOM 1744 C C . THR A 1 211 ? -43.322 0.464 73.830 1.00 96.38 211 THR A C 1
ATOM 1746 O O . THR A 1 211 ? -43.875 0.801 74.877 1.00 96.38 211 THR A O 1
ATOM 1749 N N . CYS A 1 212 ? -42.986 -0.806 73.586 1.00 95.50 212 CYS A N 1
ATOM 1750 C CA . CYS A 1 212 ? -43.233 -1.902 74.527 1.00 95.50 212 CYS A CA 1
ATOM 1751 C C . CYS A 1 212 ? -42.544 -1.672 75.878 1.00 95.50 212 CYS A C 1
ATOM 1753 O O . CYS A 1 212 ? -43.169 -1.852 76.922 1.00 95.50 212 CYS A O 1
ATOM 1755 N N . TYR A 1 213 ? -41.287 -1.226 75.868 1.00 96.06 213 TYR A N 1
ATOM 1756 C CA . TYR A 1 213 ? -40.538 -0.896 77.078 1.00 96.06 213 TYR A CA 1
ATOM 1757 C C . TYR A 1 213 ? -41.225 0.211 77.891 1.00 96.06 213 TYR A C 1
ATOM 1759 O O . TYR A 1 213 ? -41.389 0.088 79.108 1.00 96.06 213 TYR A O 1
ATOM 1767 N N . ASN A 1 214 ? -41.691 1.270 77.223 1.00 95.56 214 ASN A N 1
ATOM 1768 C CA . ASN A 1 214 ? -42.420 2.358 77.874 1.00 95.56 214 ASN A CA 1
ATOM 1769 C C . ASN A 1 214 ? -43.743 1.868 78.488 1.00 95.56 214 ASN A C 1
ATOM 1771 O O . ASN A 1 214 ? -44.089 2.273 79.596 1.00 95.56 214 ASN A O 1
ATOM 1775 N N . THR A 1 215 ? -44.473 0.982 77.805 1.00 96.06 215 THR A N 1
ATOM 1776 C CA . THR A 1 215 ? -45.697 0.365 78.343 1.00 96.06 215 THR A CA 1
ATOM 1777 C C . THR A 1 215 ? -45.399 -0.498 79.566 1.00 96.06 215 THR A C 1
ATOM 1779 O O . THR A 1 215 ? -46.047 -0.333 80.594 1.00 96.06 215 THR A O 1
ATOM 1782 N N . LEU A 1 216 ? -44.379 -1.356 79.505 1.00 94.25 216 LEU A N 1
ATOM 1783 C CA . LEU A 1 216 ? -43.992 -2.207 80.633 1.00 94.25 216 LEU A CA 1
ATOM 1784 C C . LEU A 1 216 ? -43.565 -1.381 81.855 1.00 94.25 216 LEU A C 1
ATOM 1786 O O . LEU A 1 216 ? -43.867 -1.735 82.992 1.00 94.25 216 LEU A O 1
ATOM 1790 N N . THR A 1 217 ? -42.900 -0.249 81.619 1.00 95.31 217 THR A N 1
ATOM 1791 C CA . THR A 1 217 ? -42.545 0.719 82.665 1.00 95.31 217 THR A CA 1
ATOM 1792 C C . THR A 1 217 ? -43.800 1.247 83.367 1.00 95.31 217 THR A C 1
ATOM 1794 O O . THR A 1 217 ? -43.848 1.250 84.595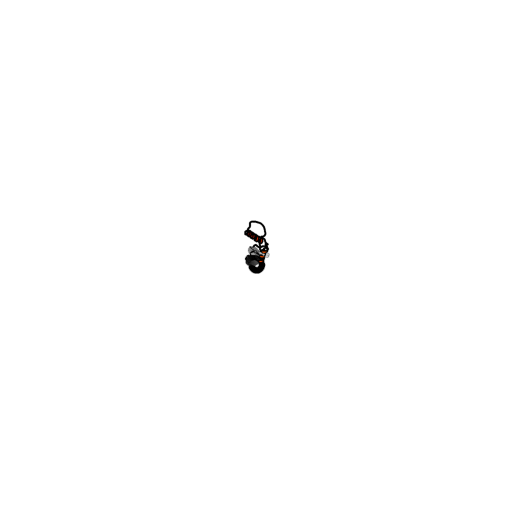 1.00 95.31 217 THR A O 1
ATOM 1797 N N . LYS A 1 218 ? -44.844 1.612 82.607 1.00 95.12 218 LYS A N 1
ATOM 1798 C CA . LYS A 1 218 ? -46.131 2.059 83.167 1.00 95.12 218 LYS A CA 1
ATOM 1799 C C . LYS A 1 218 ? -46.835 0.957 83.959 1.00 95.12 218 LYS A C 1
ATOM 1801 O O . LYS A 1 218 ? -47.309 1.225 85.057 1.00 95.12 218 LYS A O 1
ATOM 1806 N N . GLU A 1 219 ? -46.873 -0.267 83.436 1.00 94.81 219 GLU A N 1
ATOM 1807 C CA . GLU A 1 219 ? -47.458 -1.428 84.128 1.00 94.81 219 GLU A CA 1
ATOM 1808 C C . GLU A 1 219 ? -46.747 -1.715 85.454 1.00 94.81 219 GLU A C 1
ATOM 1810 O O . GLU A 1 219 ? -47.385 -1.913 86.486 1.00 94.81 219 GLU A O 1
ATOM 1815 N N . ARG A 1 220 ? -45.412 -1.664 85.465 1.00 95.44 220 ARG A N 1
ATOM 1816 C CA . ARG A 1 220 ? -44.618 -1.794 86.692 1.00 95.44 220 ARG A CA 1
ATOM 1817 C C . ARG A 1 220 ? -44.976 -0.706 87.706 1.00 95.44 220 ARG A C 1
ATOM 1819 O O . ARG A 1 220 ? -45.127 -0.994 88.892 1.00 95.44 220 ARG A O 1
ATOM 1826 N N . ASP A 1 221 ? -45.105 0.539 87.260 1.00 94.50 221 ASP A N 1
ATOM 1827 C CA . ASP A 1 221 ? -45.449 1.656 88.141 1.00 94.50 221 ASP A CA 1
ATOM 1828 C C . ASP A 1 221 ? -46.891 1.520 88.682 1.00 94.50 221 ASP A C 1
ATOM 1830 O O . ASP A 1 221 ? -47.153 1.812 89.855 1.00 94.50 221 ASP A O 1
ATOM 1834 N N . HIS A 1 222 ? -47.811 0.984 87.873 1.00 95.06 222 HIS A N 1
ATOM 1835 C CA . HIS A 1 222 ? -49.164 0.629 88.303 1.00 95.06 222 HIS A CA 1
ATOM 1836 C C . HIS A 1 222 ? -49.162 -0.504 89.342 1.00 95.06 222 HIS A C 1
ATOM 1838 O O . HIS A 1 222 ? -49.756 -0.359 90.411 1.00 95.06 222 HIS A O 1
ATOM 1844 N N . TYR A 1 223 ? -48.418 -1.585 89.099 1.00 94.00 223 TYR A N 1
ATOM 1845 C CA . TYR A 1 223 ? -48.244 -2.681 90.054 1.00 94.00 223 TYR A CA 1
ATOM 1846 C C . TYR A 1 223 ? -47.661 -2.201 91.394 1.00 94.00 223 TYR A C 1
ATOM 1848 O O . TYR A 1 223 ? -48.116 -2.614 92.463 1.00 94.00 223 TYR A O 1
ATOM 1856 N N . ASN A 1 224 ? -46.691 -1.281 91.365 1.00 94.44 224 ASN A N 1
ATOM 1857 C CA . ASN A 1 224 ? -46.145 -0.663 92.577 1.00 94.44 224 ASN A CA 1
ATOM 1858 C C . ASN A 1 224 ? -47.212 0.118 93.362 1.00 94.44 224 ASN A C 1
ATOM 1860 O O . ASN A 1 224 ? -47.161 0.164 94.591 1.00 94.44 224 ASN A O 1
ATOM 1864 N N . THR A 1 225 ? -48.182 0.722 92.673 1.00 94.25 225 THR A N 1
ATOM 1865 C CA . THR A 1 225 ? -49.316 1.417 93.302 1.00 94.25 225 THR A CA 1
ATOM 1866 C C . THR A 1 225 ? -50.279 0.423 93.949 1.00 94.25 225 THR A C 1
ATOM 1868 O O . THR A 1 225 ? -50.551 0.541 95.141 1.00 94.25 225 THR A O 1
ATOM 1871 N N . LEU A 1 226 ? -50.687 -0.619 93.219 1.00 91.94 226 LEU A N 1
ATOM 1872 C CA . LEU A 1 226 ? -51.502 -1.723 93.744 1.00 91.94 226 LEU A CA 1
ATOM 1873 C C . LEU A 1 226 ? -50.861 -2.396 94.965 1.00 91.94 226 LEU A C 1
ATOM 1875 O O . LEU A 1 226 ? -51.542 -2.749 95.924 1.00 91.94 226 LEU A O 1
ATOM 1879 N N . THR A 1 227 ? -49.536 -2.546 94.958 1.00 93.75 227 THR A N 1
ATOM 1880 C CA . THR A 1 227 ? -48.783 -3.094 96.095 1.00 93.75 227 THR A CA 1
ATOM 1881 C C . THR A 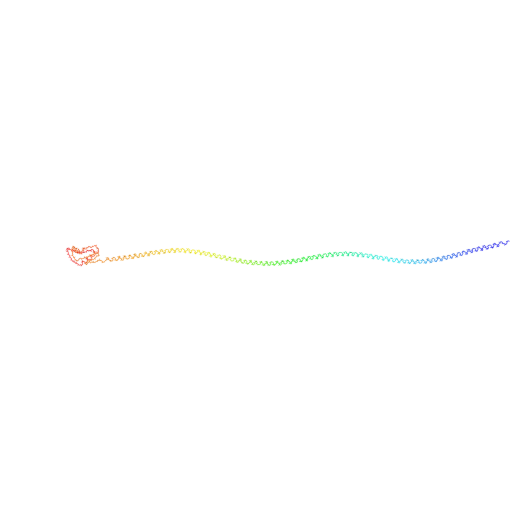1 227 ? -48.976 -2.236 97.348 1.00 93.75 227 THR A C 1
ATOM 1883 O O . THR A 1 227 ? -49.247 -2.775 98.419 1.00 93.75 227 THR A O 1
ATOM 1886 N N . LYS A 1 228 ? -48.921 -0.903 97.216 1.00 94.44 228 LYS A N 1
ATOM 1887 C CA . LYS A 1 228 ? -49.175 0.022 98.332 1.00 94.44 228 LYS A CA 1
ATOM 1888 C C . LYS A 1 228 ? -50.619 -0.060 98.826 1.00 94.44 228 LYS A C 1
ATOM 1890 O O . LYS A 1 228 ? -50.832 -0.079 100.034 1.00 94.44 228 LYS A O 1
ATOM 1895 N N . GLU A 1 229 ? -51.595 -0.126 97.922 1.00 94.31 229 GLU A N 1
ATOM 1896 C CA . GLU A 1 229 ? -53.014 -0.279 98.283 1.00 94.31 229 GLU A CA 1
ATOM 1897 C C . GLU A 1 229 ? -53.268 -1.592 99.031 1.00 94.31 229 GLU A C 1
ATOM 1899 O O . GLU A 1 229 ? -53.943 -1.606 100.059 1.00 94.31 229 GLU A O 1
ATOM 1904 N N . ARG A 1 230 ? -52.668 -2.697 98.573 1.00 94.50 230 ARG A N 1
ATOM 1905 C CA . ARG A 1 230 ? -52.716 -3.985 99.272 1.00 94.50 230 ARG A CA 1
ATOM 1906 C C . ARG A 1 230 ? -52.125 -3.877 100.677 1.00 94.50 230 ARG A C 1
ATOM 1908 O O . ARG A 1 230 ? -52.726 -4.386 101.618 1.00 94.50 230 ARG A O 1
ATOM 1915 N N . ASP A 1 231 ? -50.976 -3.226 100.839 1.00 93.94 231 ASP A N 1
ATOM 1916 C CA . ASP A 1 231 ? -50.330 -3.071 102.149 1.00 93.94 231 ASP A CA 1
ATOM 1917 C C . ASP A 1 231 ? -51.172 -2.196 103.101 1.00 93.94 231 ASP A C 1
ATOM 1919 O O . ASP A 1 231 ? -51.281 -2.482 104.300 1.00 93.94 231 ASP A O 1
ATOM 1923 N N . GLN A 1 232 ? -51.842 -1.169 102.567 1.00 94.69 232 GLN A N 1
ATOM 1924 C CA . GLN A 1 232 ? -52.827 -0.373 103.306 1.00 94.69 232 GLN A CA 1
ATOM 1925 C C . GLN A 1 232 ? -54.034 -1.218 103.724 1.00 94.69 232 GLN A C 1
ATOM 1927 O O . GLN A 1 232 ? -54.439 -1.178 104.888 1.00 94.69 232 GLN A O 1
ATOM 1932 N N . LEU A 1 233 ? -54.581 -2.020 102.810 1.00 93.62 233 LEU A N 1
ATOM 1933 C CA . LEU A 1 233 ? -55.710 -2.899 103.099 1.00 93.62 233 LEU A CA 1
ATOM 1934 C C . LEU A 1 233 ? -55.336 -3.962 104.136 1.00 93.62 233 LEU A C 1
ATOM 1936 O O . LEU A 1 233 ? -56.102 -4.201 105.064 1.00 93.62 233 LEU A O 1
ATOM 1940 N N . GLN A 1 234 ? -54.137 -4.542 104.045 1.00 95.50 234 GLN A N 1
ATOM 1941 C CA . GLN A 1 234 ? -53.609 -5.473 105.041 1.00 95.50 234 GLN A CA 1
ATOM 1942 C C . GLN A 1 234 ? -53.506 -4.812 106.420 1.00 95.50 234 GLN A C 1
ATOM 1944 O O . GLN A 1 234 ? -53.848 -5.423 107.433 1.00 95.50 234 GLN A O 1
ATOM 1949 N N . THR A 1 235 ? -53.065 -3.554 106.465 1.00 93.94 235 THR A N 1
ATOM 1950 C CA . THR A 1 235 ? -53.012 -2.770 107.705 1.00 93.94 235 THR A CA 1
ATOM 1951 C C . THR A 1 235 ? -54.413 -2.563 108.280 1.00 93.94 235 THR A C 1
ATOM 1953 O O . THR A 1 235 ? -54.631 -2.833 109.460 1.00 93.94 235 THR A O 1
ATOM 1956 N N . SER A 1 236 ? -55.379 -2.157 107.451 1.00 94.56 236 SER A N 1
ATOM 1957 C CA . SER A 1 236 ? -56.781 -1.994 107.852 1.00 94.56 236 SER A CA 1
ATOM 1958 C C . SER A 1 236 ? -57.395 -3.307 108.348 1.00 94.56 236 SER A C 1
ATOM 1960 O O . SER A 1 236 ? -57.996 -3.336 109.420 1.00 94.56 236 SER A O 1
ATOM 1962 N N . TYR A 1 237 ? -57.162 -4.414 107.640 1.00 92.19 237 TYR A N 1
ATOM 1963 C CA . TYR A 1 237 ? -57.608 -5.748 108.037 1.00 92.19 237 TYR A CA 1
ATOM 1964 C C . TYR A 1 237 ? -57.029 -6.168 109.394 1.00 92.19 237 TYR A C 1
ATOM 1966 O O . TYR A 1 237 ? -57.755 -6.671 110.252 1.00 92.19 237 TYR A O 1
ATOM 1974 N N . ASN A 1 238 ? -55.736 -5.925 109.629 1.00 93.19 238 ASN A N 1
ATOM 1975 C CA . ASN A 1 238 ? -55.099 -6.203 110.916 1.00 93.19 238 ASN A CA 1
ATOM 1976 C C . ASN A 1 238 ? -55.706 -5.352 112.046 1.00 93.19 238 ASN A C 1
ATOM 1978 O O . ASN A 1 238 ? -55.883 -5.853 113.156 1.00 93.19 238 ASN A O 1
ATOM 1982 N N . THR A 1 239 ? -56.048 -4.088 111.779 1.00 93.69 239 THR A N 1
ATOM 1983 C CA . THR A 1 239 ? -56.751 -3.220 112.738 1.00 93.69 239 THR A CA 1
ATOM 1984 C C . THR A 1 239 ? -58.149 -3.747 113.044 1.00 93.69 239 THR A C 1
ATOM 1986 O O . THR A 1 239 ? -58.472 -3.941 114.212 1.00 93.69 239 THR A O 1
ATOM 1989 N N . LEU A 1 240 ? -58.940 -4.075 112.020 1.00 90.25 240 LEU A N 1
ATOM 1990 C CA . LEU A 1 240 ? -60.288 -4.621 112.194 1.00 90.25 240 LEU A CA 1
ATOM 1991 C C . LEU A 1 240 ? -60.264 -5.966 112.938 1.00 90.25 240 LEU A C 1
ATOM 1993 O O . LEU A 1 240 ? -61.128 -6.247 113.762 1.00 90.25 240 LEU A O 1
ATOM 1997 N N . THR A 1 241 ? -59.237 -6.784 112.696 1.00 92.62 241 THR A N 1
ATOM 1998 C 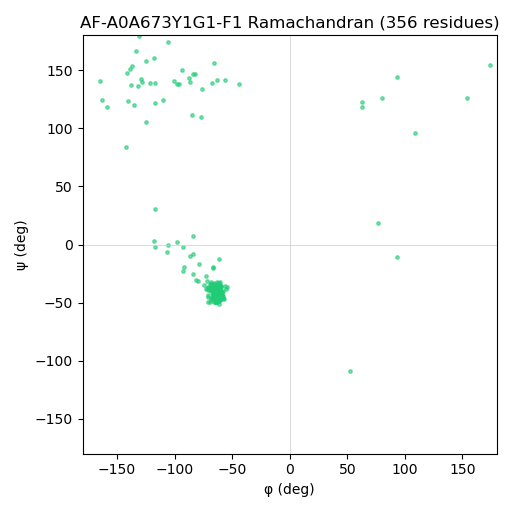CA . THR A 1 241 ? -58.995 -8.028 113.440 1.00 92.62 241 THR A CA 1
ATOM 1999 C C . THR A 1 241 ? -58.786 -7.741 114.930 1.00 92.62 241 THR A C 1
ATOM 2001 O O . THR A 1 241 ? -59.410 -8.394 115.763 1.00 92.62 241 THR A O 1
ATOM 2004 N N . LYS A 1 242 ? -57.981 -6.725 115.278 1.00 92.94 242 LYS A N 1
ATOM 2005 C CA . LYS A 1 242 ? -57.789 -6.301 116.676 1.00 92.94 242 LYS A CA 1
ATOM 2006 C C . LYS A 1 242 ? -59.081 -5.780 117.303 1.00 92.94 242 LYS A C 1
ATOM 2008 O O . LYS A 1 242 ? -59.376 -6.142 118.437 1.00 92.94 242 LYS A O 1
ATOM 2013 N N . GLU A 1 243 ? -59.849 -4.959 116.589 1.00 92.50 243 GLU A N 1
ATOM 2014 C CA . GLU A 1 243 ? -61.145 -4.455 117.066 1.00 92.50 243 GLU A CA 1
ATOM 2015 C C . GLU A 1 243 ? -62.131 -5.598 117.314 1.00 92.50 243 GLU A C 1
ATOM 2017 O O . GLU A 1 243 ? -62.771 -5.644 118.361 1.00 92.50 243 GLU A O 1
ATOM 2022 N N . ARG A 1 244 ? -62.208 -6.571 116.400 1.00 92.81 244 ARG A N 1
ATOM 2023 C CA . ARG A 1 244 ? -63.011 -7.786 116.581 1.00 92.81 244 ARG A CA 1
ATOM 2024 C C . ARG A 1 244 ? -62.581 -8.556 117.829 1.00 92.81 244 ARG A C 1
ATOM 2026 O O . ARG A 1 244 ? -63.440 -8.966 118.603 1.00 92.81 244 ARG A O 1
ATOM 2033 N N . ASP A 1 245 ? -61.281 -8.748 118.045 1.00 92.19 245 ASP A N 1
ATOM 2034 C CA . ASP A 1 245 ? -60.765 -9.472 119.214 1.00 92.19 245 ASP A CA 1
ATOM 2035 C C . ASP A 1 245 ? -61.054 -8.714 120.529 1.00 92.19 245 ASP A C 1
ATOM 2037 O O . ASP A 1 245 ? -61.407 -9.320 121.549 1.00 92.19 245 ASP A O 1
ATOM 2041 N N . GLN A 1 246 ? -60.987 -7.378 120.503 1.00 93.06 246 GLN A N 1
ATOM 2042 C CA . GLN A 1 246 ? -61.417 -6.519 121.612 1.00 93.06 246 GLN A CA 1
ATOM 2043 C C . GLN A 1 246 ? -62.921 -6.652 121.877 1.00 93.06 246 GLN A C 1
ATOM 2045 O O . GLN A 1 246 ? -63.329 -6.827 123.027 1.00 93.06 246 GLN A O 1
ATOM 2050 N N . LEU A 1 247 ? -63.745 -6.625 120.827 1.00 90.69 247 LEU A N 1
ATOM 2051 C CA . LEU A 1 247 ? -65.194 -6.778 120.932 1.00 90.69 247 LEU A CA 1
ATOM 2052 C C . LEU A 1 247 ? -65.566 -8.162 121.476 1.00 90.69 247 LEU A C 1
ATOM 2054 O O . LEU A 1 247 ? -66.404 -8.266 122.365 1.00 90.69 247 LEU A O 1
ATOM 2058 N N . GLN A 1 248 ? -64.896 -9.219 121.007 1.00 92.50 248 GLN A N 1
ATOM 2059 C CA . GLN A 1 248 ? -65.057 -10.583 121.512 1.00 92.50 248 GLN A CA 1
ATOM 2060 C C . GLN A 1 248 ? -64.725 -10.665 123.007 1.00 92.50 248 GLN A C 1
ATO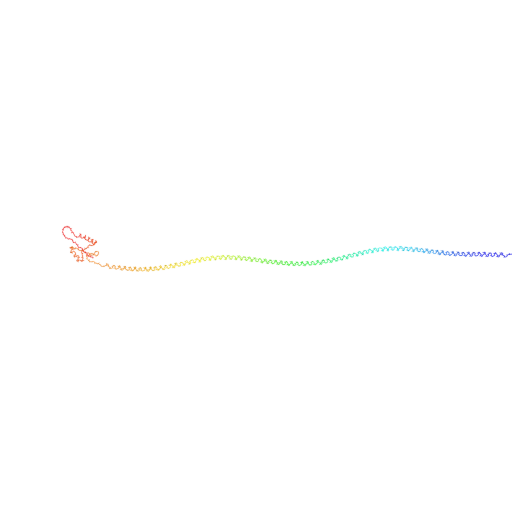M 2062 O O . GLN A 1 248 ? -65.435 -11.316 123.773 1.00 92.50 248 GLN A O 1
ATOM 2067 N N . THR A 1 249 ? -63.664 -9.981 123.440 1.00 91.50 249 THR A N 1
ATOM 2068 C CA . THR A 1 249 ? -63.289 -9.898 124.857 1.00 91.50 249 THR A CA 1
ATOM 2069 C C . THR A 1 249 ? -64.364 -9.180 125.673 1.00 91.50 249 THR A C 1
ATOM 2071 O O . THR A 1 249 ? -64.788 -9.689 126.711 1.00 91.50 249 THR A O 1
ATOM 2074 N N . SER A 1 250 ? -64.850 -8.033 125.191 1.00 91.75 250 SER A N 1
ATOM 2075 C CA . SER A 1 250 ? -65.943 -7.286 125.825 1.00 91.75 250 SER A CA 1
ATOM 2076 C C . SER A 1 250 ? -67.222 -8.124 125.919 1.00 91.75 250 SER A C 1
ATOM 2078 O O . SER A 1 250 ? -67.810 -8.223 126.993 1.00 91.75 250 SER A O 1
ATOM 2080 N N . TYR A 1 251 ? -67.596 -8.816 124.841 1.00 88.56 251 TYR A N 1
ATOM 2081 C CA . TYR A 1 251 ? -68.737 -9.728 124.806 1.00 88.56 251 TYR A CA 1
ATOM 2082 C C . TYR A 1 251 ? -68.608 -10.857 125.837 1.00 88.56 251 TYR A C 1
ATOM 2084 O O . TYR A 1 251 ? -69.556 -11.140 126.573 1.00 88.56 251 TYR A O 1
ATOM 2092 N N . ASN A 1 252 ? -67.431 -11.480 125.946 1.00 89.69 252 ASN A N 1
ATOM 2093 C CA . ASN A 1 252 ? -67.171 -12.519 126.944 1.00 89.69 252 ASN A CA 1
ATOM 2094 C C . ASN A 1 252 ? -67.290 -11.975 128.379 1.00 89.69 252 ASN A C 1
ATOM 2096 O O . ASN A 1 252 ? -67.815 -12.665 129.253 1.00 89.69 252 ASN A O 1
ATOM 2100 N N . ASN A 1 253 ? -66.832 -10.746 128.632 1.00 89.88 253 ASN A N 1
ATOM 2101 C CA . ASN A 1 253 ? -66.985 -10.092 129.934 1.00 89.88 253 ASN A CA 1
ATOM 2102 C C . ASN A 1 253 ? -68.455 -9.795 130.249 1.00 89.88 253 ASN A C 1
ATOM 2104 O O . ASN A 1 253 ? -68.922 -10.148 131.327 1.00 89.88 253 ASN A O 1
ATOM 2108 N N . LEU A 1 254 ? -69.205 -9.243 129.293 1.00 86.56 254 LEU A N 1
ATOM 2109 C CA . LEU A 1 254 ? -70.635 -8.967 129.450 1.00 86.56 254 LEU A CA 1
ATOM 2110 C C . LEU A 1 254 ? -71.439 -10.257 129.686 1.00 86.56 254 LEU A C 1
ATOM 2112 O O . LEU A 1 254 ? -72.367 -10.292 130.490 1.00 86.56 254 LEU A O 1
ATOM 2116 N N . THR A 1 255 ? -71.043 -11.347 129.024 1.00 88.44 255 THR A N 1
ATOM 2117 C CA . THR A 1 255 ? -71.602 -12.688 129.243 1.00 88.44 255 THR A CA 1
ATOM 2118 C C . THR A 1 255 ? -71.371 -13.149 130.685 1.00 88.44 255 THR A C 1
ATOM 2120 O O . THR A 1 255 ? -72.310 -13.613 131.328 1.00 88.44 255 THR A O 1
ATOM 2123 N N . LYS A 1 256 ? -70.161 -12.952 131.233 1.00 88.94 256 LYS A N 1
ATOM 2124 C CA . LYS A 1 256 ? -69.864 -1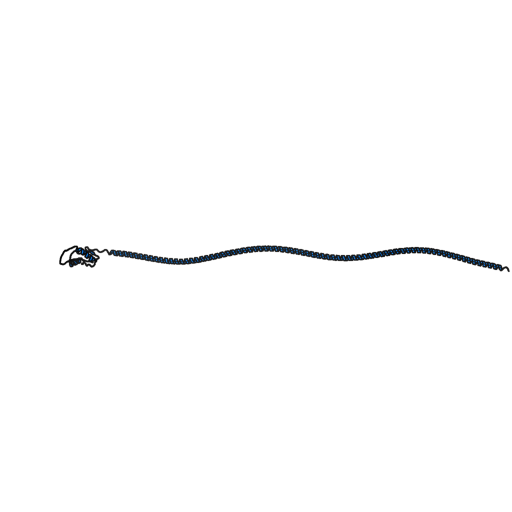3.254 132.645 1.00 88.94 256 LYS A CA 1
ATOM 2125 C C . LYS A 1 256 ? -70.688 -12.399 133.606 1.00 88.94 256 LYS A C 1
ATOM 2127 O O . LYS A 1 256 ? -71.227 -12.940 134.566 1.00 88.94 256 LYS A O 1
ATOM 2132 N N . GLU A 1 257 ? -70.800 -11.094 133.362 1.00 88.06 257 GLU A N 1
ATOM 2133 C CA . GLU A 1 257 ? -71.618 -10.198 134.192 1.00 88.06 257 GLU A CA 1
ATOM 2134 C C . GLU A 1 257 ? -73.090 -10.618 134.186 1.00 88.06 257 GLU A C 1
ATOM 2136 O O . GLU A 1 257 ? -73.713 -10.705 135.243 1.00 88.06 257 GLU A O 1
ATOM 2141 N N . ARG A 1 258 ? -73.639 -10.957 133.014 1.00 88.00 258 ARG A N 1
ATOM 2142 C CA . ARG A 1 258 ? -74.993 -11.511 132.888 1.00 88.00 258 ARG A CA 1
ATOM 2143 C C . ARG A 1 258 ? -75.156 -12.780 133.725 1.00 88.00 258 ARG A C 1
ATOM 2145 O O . ARG A 1 258 ? -76.145 -12.903 134.444 1.00 88.00 258 ARG A O 1
ATOM 2152 N N . ASP A 1 259 ? -74.208 -13.710 133.657 1.00 86.94 259 ASP A N 1
ATOM 2153 C CA . ASP A 1 259 ? -74.270 -14.968 134.412 1.00 86.94 259 ASP A CA 1
ATOM 2154 C C . ASP A 1 259 ? -74.186 -14.727 135.933 1.00 86.94 259 ASP A C 1
ATOM 2156 O O . ASP A 1 259 ? -74.890 -15.371 136.722 1.00 86.94 259 ASP A O 1
ATOM 2160 N N . GLN A 1 260 ? -73.386 -13.744 136.359 1.00 86.81 260 GLN A N 1
ATOM 2161 C CA . GLN A 1 260 ? -73.332 -13.284 137.750 1.00 86.81 260 GLN A CA 1
ATOM 2162 C C . GLN A 1 260 ? -74.666 -12.670 138.197 1.00 86.81 260 GLN A C 1
ATOM 2164 O O . GLN A 1 260 ? -75.184 -13.029 139.256 1.00 86.81 260 GLN A O 1
ATOM 2169 N N . LEU A 1 261 ? -75.263 -11.797 137.382 1.00 83.19 261 LEU A N 1
ATOM 2170 C CA . LEU A 1 261 ? -76.580 -11.203 137.630 1.00 83.19 261 LEU A CA 1
ATOM 2171 C C . LEU A 1 261 ? -77.676 -12.267 137.730 1.00 83.19 261 LEU A C 1
ATOM 2173 O O . LEU A 1 261 ? -78.479 -12.231 138.663 1.00 83.19 261 LEU A O 1
ATOM 2177 N N . GLN A 1 262 ? -77.674 -13.252 136.831 1.00 84.69 262 GLN A N 1
ATOM 2178 C CA . GLN A 1 262 ? -78.607 -14.379 136.863 1.00 84.69 262 GLN A CA 1
ATOM 2179 C C . GLN A 1 262 ? -78.474 -15.180 138.166 1.00 84.69 262 GLN A C 1
ATOM 2181 O O . GLN A 1 262 ? -79.472 -15.561 138.783 1.00 84.69 262 GLN A O 1
ATOM 2186 N N . THR A 1 263 ? -77.241 -15.400 138.622 1.00 81.62 263 THR A N 1
ATOM 2187 C CA . THR A 1 263 ? -76.961 -16.068 139.900 1.00 81.62 263 THR A CA 1
ATOM 2188 C C . THR A 1 263 ? -77.493 -15.255 141.085 1.00 81.62 263 THR A C 1
ATOM 2190 O O . THR A 1 263 ? -78.136 -15.802 141.989 1.00 81.62 263 THR A O 1
ATOM 2193 N N . CYS A 1 264 ? -77.284 -13.938 141.063 1.00 80.50 264 CYS A N 1
ATOM 2194 C CA . CYS A 1 264 ? -77.762 -13.016 142.092 1.00 80.50 264 CYS A CA 1
ATOM 2195 C C . CYS A 1 264 ? -79.301 -13.006 142.163 1.00 80.50 264 CYS A C 1
ATOM 2197 O O . CYS A 1 264 ? -79.886 -13.154 143.238 1.00 80.50 264 CYS A O 1
ATOM 2199 N N . TYR A 1 265 ? -79.959 -12.947 141.002 1.00 77.31 265 TYR A N 1
ATOM 2200 C CA . TYR A 1 265 ? -81.415 -13.021 140.865 1.00 77.31 265 TYR A CA 1
ATOM 2201 C C . TYR A 1 265 ? -81.997 -14.315 141.460 1.00 77.31 265 TYR A C 1
ATOM 2203 O O . TYR A 1 265 ? -82.952 -14.281 142.244 1.00 77.31 265 TYR A O 1
ATOM 2211 N N . ASN A 1 266 ? -81.387 -15.463 141.154 1.00 79.56 266 ASN A N 1
ATOM 2212 C CA . ASN A 1 266 ? -81.811 -16.758 141.693 1.00 79.56 266 ASN A CA 1
ATOM 2213 C C . ASN A 1 266 ? -81.675 -16.818 143.227 1.00 79.56 266 ASN A C 1
ATOM 2215 O O . ASN A 1 266 ? -82.504 -17.425 143.907 1.00 79.56 266 ASN A O 1
ATOM 2219 N N . THR A 1 267 ? -80.649 -16.171 143.783 1.00 76.38 267 THR A N 1
ATOM 2220 C CA . THR A 1 267 ? -80.392 -16.127 145.232 1.00 76.38 267 THR A CA 1
ATOM 2221 C C . THR A 1 267 ? -81.429 -15.269 145.965 1.00 76.38 267 THR A C 1
ATOM 2223 O O . THR A 1 267 ? -82.000 -15.710 146.961 1.00 76.38 267 THR A O 1
ATOM 2226 N N . LEU A 1 268 ? -81.744 -14.084 145.434 1.00 69.06 268 LEU A N 1
ATOM 2227 C CA . LEU A 1 268 ? -82.790 -13.195 145.961 1.00 69.06 268 LEU A CA 1
ATOM 2228 C C . LEU A 1 268 ? -84.178 -13.848 145.949 1.00 69.06 268 LEU A C 1
ATOM 2230 O O . LEU A 1 268 ? -84.960 -13.673 146.882 1.00 69.06 268 LEU A O 1
ATOM 2234 N N . THR A 1 269 ? -84.474 -14.632 144.913 1.00 69.31 269 THR A N 1
ATOM 2235 C CA . THR A 1 269 ? -85.752 -15.350 144.798 1.00 69.31 269 THR A CA 1
ATOM 2236 C C . THR A 1 269 ? -85.909 -16.385 145.915 1.00 69.31 269 THR A C 1
ATOM 2238 O O . THR A 1 269 ? -86.944 -16.419 146.570 1.00 69.31 269 THR A O 1
ATOM 2241 N N . LYS A 1 270 ? -84.846 -17.133 146.244 1.00 72.44 270 LYS A N 1
ATOM 2242 C CA . LYS A 1 270 ? -84.860 -18.081 147.373 1.00 72.44 270 LYS A CA 1
ATOM 2243 C C . LYS A 1 270 ? -85.058 -17.407 148.735 1.00 72.44 270 LYS A C 1
ATOM 2245 O O . LYS A 1 270 ? -85.716 -17.979 149.596 1.00 72.44 270 LYS A O 1
ATOM 2250 N N . ALA A 1 271 ? -84.498 -16.213 148.940 1.00 66.06 271 ALA A N 1
ATOM 2251 C CA . ALA A 1 271 ? -84.657 -15.467 150.193 1.00 66.06 271 ALA A CA 1
ATOM 2252 C C . ALA A 1 271 ? -86.101 -14.974 150.403 1.00 66.06 271 ALA A C 1
ATOM 2254 O O . ALA A 1 271 ? -86.601 -14.980 151.526 1.00 66.06 271 ALA A O 1
ATOM 2255 N N . ARG A 1 272 ? -86.789 -14.592 149.319 1.00 68.00 272 ARG A N 1
ATOM 2256 C CA . ARG A 1 272 ? -88.208 -14.205 149.341 1.00 68.00 272 ARG A CA 1
ATOM 2257 C C . ARG A 1 272 ? -89.103 -15.358 149.803 1.00 68.00 272 ARG A C 1
ATOM 2259 O O . ARG A 1 272 ? -89.937 -15.164 150.682 1.00 68.00 272 ARG A O 1
ATOM 2266 N N . ASP A 1 273 ? -88.902 -16.547 149.242 1.00 58.97 273 ASP A N 1
ATOM 2267 C CA . ASP A 1 273 ? -89.778 -17.702 149.480 1.00 58.97 273 ASP A CA 1
ATOM 2268 C C . ASP A 1 273 ? -89.708 -18.219 150.933 1.00 58.97 273 ASP A C 1
ATOM 2270 O O . ASP A 1 273 ? -90.644 -18.850 151.420 1.00 58.97 273 ASP A O 1
ATOM 2274 N N . GLN A 1 274 ? -88.638 -17.904 151.672 1.00 58.75 274 GLN A N 1
ATOM 2275 C CA . GLN A 1 274 ? -88.463 -18.310 153.074 1.00 58.75 274 GLN A CA 1
ATOM 2276 C C . GLN A 1 274 ? -89.256 -17.465 154.089 1.00 58.75 274 GLN A C 1
ATOM 2278 O O . GLN A 1 274 ? -89.442 -17.901 155.224 1.00 58.75 274 GLN A O 1
ATOM 2283 N N . LEU A 1 275 ? -89.743 -16.276 153.720 1.00 57.47 275 LEU A N 1
ATOM 2284 C CA . LEU A 1 275 ? -90.413 -15.354 154.651 1.00 57.47 275 LEU A CA 1
ATOM 2285 C C . LEU A 1 275 ? -91.926 -15.604 154.818 1.00 57.47 275 LEU A C 1
ATOM 2287 O O . LEU A 1 275 ? -92.541 -15.027 155.711 1.00 57.47 275 LEU A O 1
ATOM 2291 N N . GLN A 1 276 ? -92.547 -16.457 153.998 1.00 51.78 276 GLN A N 1
ATOM 2292 C CA . GLN A 1 276 ? -94.008 -16.470 153.823 1.00 51.78 276 GLN A CA 1
ATOM 2293 C C . GLN A 1 276 ? -94.783 -17.536 154.641 1.00 51.78 276 GLN A C 1
ATOM 2295 O O . GLN A 1 276 ? -96.002 -17.610 154.529 1.00 51.78 276 GLN A O 1
ATOM 2300 N N . THR A 1 277 ? -94.144 -18.357 155.488 1.00 41.62 277 THR A N 1
ATOM 2301 C CA . THR A 1 277 ? -94.758 -19.611 156.004 1.00 41.62 277 THR A CA 1
ATOM 2302 C C . THR A 1 277 ? -95.009 -19.721 157.525 1.00 41.62 277 THR A C 1
ATOM 2304 O O . THR A 1 277 ? -94.976 -20.831 158.053 1.00 41.62 277 THR A O 1
ATOM 2307 N N . LYS A 1 278 ? -95.281 -18.645 158.285 1.00 45.09 278 LYS A N 1
ATOM 2308 C CA . LYS A 1 278 ? -95.550 -18.776 159.745 1.00 45.09 278 LYS A CA 1
ATOM 2309 C C . LYS A 1 278 ? -96.636 -17.829 160.299 1.00 45.09 278 LYS A C 1
ATOM 2311 O O . LYS A 1 278 ? -96.313 -16.793 160.867 1.00 45.09 278 LYS A O 1
ATOM 2316 N N . GLN A 1 279 ? -97.918 -18.204 160.196 1.00 44.94 279 GLN A N 1
ATOM 2317 C CA . GLN A 1 279 ? -99.014 -17.680 161.044 1.00 44.94 279 GLN A CA 1
ATOM 2318 C C . GLN A 1 279 ? -100.265 -18.593 160.975 1.00 44.94 279 GLN A C 1
ATOM 2320 O O . GLN A 1 279 ? -100.777 -18.824 159.883 1.00 44.94 279 GLN A O 1
ATOM 2325 N N . THR A 1 280 ? -100.775 -19.088 162.117 1.00 48.50 280 THR A N 1
ATOM 2326 C CA . THR A 1 280 ? -102.031 -19.880 162.238 1.00 48.50 280 THR A CA 1
ATOM 2327 C C . THR A 1 280 ? -102.832 -19.527 163.510 1.00 48.50 280 THR A C 1
ATOM 2329 O O . THR A 1 280 ? -102.238 -19.171 164.524 1.00 48.50 280 THR A O 1
ATOM 2332 N N . CYS A 1 281 ? -104.171 -19.613 163.400 1.00 49.34 281 CYS A N 1
ATOM 2333 C CA . CYS A 1 281 ? -105.260 -19.004 164.203 1.00 49.34 281 CYS A CA 1
ATOM 2334 C C . CYS A 1 281 ? -105.813 -19.867 165.368 1.00 49.34 281 CYS A C 1
ATOM 2336 O O . CYS A 1 281 ? -105.885 -21.085 165.201 1.00 49.34 281 CYS A O 1
ATOM 2338 N N . PRO A 1 282 ? -106.319 -19.266 166.469 1.00 56.75 282 PRO A N 1
ATOM 2339 C CA . PRO A 1 282 ? -107.175 -19.925 167.472 1.00 56.75 282 PRO A CA 1
ATOM 2340 C C . PRO A 1 282 ? -108.673 -19.999 167.092 1.00 56.75 282 PRO A C 1
ATOM 2342 O O . PRO A 1 282 ? -109.221 -19.111 166.444 1.00 56.75 282 PRO A O 1
ATOM 2345 N N . GLU A 1 283 ? -109.336 -21.074 167.514 1.00 49.44 283 GLU A N 1
ATOM 2346 C CA . GLU A 1 283 ? -110.690 -21.499 167.123 1.00 49.44 283 GLU A CA 1
ATOM 2347 C C . GLU A 1 283 ? -111.812 -20.551 167.606 1.00 49.44 283 GLU A C 1
ATOM 2349 O O . GLU A 1 283 ? -111.775 -20.036 168.721 1.00 49.44 283 GLU A O 1
ATOM 2354 N N . GLY A 1 284 ? -112.813 -20.300 166.751 1.00 60.22 284 GLY A N 1
ATOM 2355 C CA . GLY A 1 284 ? -113.942 -19.389 167.016 1.00 60.22 284 GLY A CA 1
ATOM 2356 C C . GLY A 1 284 ? -113.755 -17.940 166.534 1.00 60.22 284 GLY A C 1
ATOM 2357 O O . GLY A 1 284 ? -114.732 -17.194 166.482 1.00 60.22 284 GLY A O 1
ATOM 2358 N N . TRP A 1 285 ? -112.541 -17.554 166.119 1.00 66.69 285 TRP A N 1
ATOM 2359 C CA . TRP A 1 285 ? -112.212 -16.227 165.576 1.00 66.69 285 TRP A CA 1
ATOM 2360 C C . TRP A 1 285 ? -112.126 -16.248 164.046 1.00 66.69 285 TRP A C 1
ATOM 2362 O O . TRP A 1 285 ? -111.599 -17.187 163.452 1.00 66.69 285 TRP A O 1
ATOM 2372 N N . GLN A 1 286 ? -112.618 -15.201 163.381 1.00 66.31 286 GLN A N 1
ATOM 2373 C CA . GLN A 1 286 ? -112.561 -15.082 161.917 1.00 66.31 286 GLN A CA 1
ATOM 2374 C C . GLN A 1 286 ? -111.583 -13.979 161.494 1.00 66.31 286 GLN A C 1
ATOM 2376 O O . GLN A 1 286 ? -111.755 -12.831 161.906 1.00 66.31 286 GLN A O 1
ATOM 2381 N N . LYS A 1 287 ? -110.592 -14.311 160.644 1.00 66.94 287 LYS A N 1
ATOM 2382 C CA . LYS A 1 287 ? -109.680 -13.319 160.045 1.00 66.94 287 LYS A CA 1
ATOM 2383 C C . LYS A 1 287 ? -110.365 -12.563 158.921 1.00 66.94 287 LYS A C 1
ATOM 2385 O O . LYS A 1 287 ? -110.933 -13.178 158.018 1.00 66.94 287 LYS A O 1
ATOM 2390 N N . PHE A 1 288 ? -110.210 -11.251 158.916 1.00 64.94 288 PHE A N 1
ATOM 2391 C CA . PHE A 1 288 ? -110.486 -10.431 157.751 1.00 64.94 288 PHE A CA 1
ATOM 2392 C C . PHE A 1 288 ? -109.342 -9.430 157.572 1.00 64.94 288 PHE A C 1
ATOM 2394 O O . PHE A 1 288 ? -109.023 -8.668 158.478 1.00 64.94 288 PHE A O 1
ATOM 2401 N N . GLU A 1 289 ? -108.677 -9.508 156.414 1.00 71.12 289 GLU A N 1
ATOM 2402 C CA . GLU A 1 289 ? -107.399 -8.846 156.118 1.00 71.12 289 GLU A CA 1
ATOM 2403 C C . GLU A 1 289 ? -106.312 -9.125 157.174 1.00 71.12 289 GLU A C 1
ATOM 2405 O O . GLU A 1 289 ? -105.766 -10.236 157.240 1.00 71.12 289 GLU A O 1
ATOM 2410 N N . SER A 1 290 ? -105.980 -8.113 157.973 1.00 66.81 290 SER A N 1
ATOM 2411 C CA . SER A 1 290 ? -104.933 -8.157 158.994 1.00 66.81 290 SER A CA 1
ATOM 2412 C C . SER A 1 290 ? -105.470 -8.576 160.364 1.00 66.81 290 SER A C 1
ATOM 2414 O O . SER A 1 290 ? -104.684 -9.075 161.161 1.00 66.81 290 SER A O 1
ATOM 2416 N N . SER A 1 291 ? -106.787 -8.466 160.576 1.00 64.00 291 SER A N 1
ATOM 2417 C CA . SER A 1 291 ? -107.428 -8.390 161.896 1.00 64.00 291 SER A CA 1
ATOM 2418 C C . SER A 1 291 ? -108.390 -9.551 162.168 1.00 64.00 291 SER A C 1
ATOM 2420 O O . SER A 1 291 ? -108.842 -10.239 161.243 1.00 64.00 291 SER A O 1
ATOM 2422 N N . TRP A 1 292 ? -108.701 -9.795 163.445 1.00 71.44 292 TRP A N 1
ATOM 2423 C CA . TRP A 1 292 ? -109.478 -10.956 163.908 1.00 71.44 292 TRP A CA 1
ATOM 2424 C C . TRP A 1 292 ? -110.743 -10.530 164.663 1.00 71.44 292 TRP A C 1
ATOM 2426 O O . TRP A 1 292 ? -110.706 -9.614 165.480 1.00 71.44 292 TRP A O 1
ATOM 2436 N N . TYR A 1 293 ? -111.860 -11.224 164.416 1.00 66.06 293 TYR A N 1
ATOM 2437 C CA . TYR A 1 293 ? -113.187 -10.845 164.922 1.00 66.06 293 TYR A CA 1
ATOM 2438 C C . TYR A 1 293 ? -113.889 -12.015 165.625 1.00 66.06 293 TYR A C 1
ATOM 2440 O O . TYR A 1 293 ? -113.818 -13.152 165.143 1.00 66.06 293 TYR A O 1
ATOM 2448 N N . PHE A 1 294 ? -114.610 -11.721 166.714 1.00 66.06 294 PHE A N 1
ATOM 2449 C CA . PHE A 1 294 ? -115.396 -12.677 167.505 1.00 66.06 294 PHE A CA 1
ATOM 2450 C C . PHE A 1 294 ? -116.807 -12.136 167.780 1.00 66.06 294 PHE A C 1
ATOM 2452 O O . PHE A 1 294 ? -116.970 -10.964 168.121 1.00 66.06 294 PHE A O 1
ATOM 2459 N N . LEU A 1 295 ? -117.828 -12.988 167.637 1.00 64.81 295 LEU A N 1
ATOM 2460 C CA . LEU A 1 295 ? -119.238 -12.616 167.783 1.00 64.81 295 LEU A CA 1
ATOM 2461 C C . LEU A 1 295 ? -119.866 -13.373 168.959 1.00 64.81 295 LEU A C 1
ATOM 2463 O O . LEU A 1 295 ? -119.891 -14.602 168.953 1.00 64.81 295 LEU A O 1
ATOM 2467 N N . SER A 1 296 ? -120.397 -12.643 169.941 1.00 57.41 296 SER A N 1
ATOM 2468 C CA . SER A 1 296 ? -121.129 -13.240 171.065 1.00 57.41 296 SER A CA 1
ATOM 2469 C C . SER A 1 296 ? -122.611 -13.428 170.723 1.00 57.41 296 SER A C 1
ATOM 2471 O O . SER A 1 296 ? -123.227 -12.564 170.097 1.00 57.41 296 SER A O 1
ATOM 2473 N N . THR A 1 297 ? -123.188 -14.559 171.134 1.00 62.84 297 THR A N 1
ATOM 2474 C CA . THR A 1 297 ? -124.612 -14.896 170.952 1.00 62.84 297 THR A CA 1
ATOM 2475 C C . THR A 1 297 ? -125.489 -14.486 172.141 1.00 62.84 297 THR A C 1
ATOM 2477 O O . THR A 1 297 ? -126.699 -14.690 172.100 1.00 62.84 297 THR A O 1
ATOM 2480 N N . GLU A 1 298 ? -124.908 -13.926 173.205 1.00 57.22 298 GLU A N 1
ATOM 2481 C CA . GLU A 1 298 ? -125.618 -13.530 174.428 1.00 57.22 298 GLU A CA 1
ATOM 2482 C C . GLU A 1 298 ? -125.995 -12.041 174.419 1.00 57.22 298 GLU A C 1
ATOM 2484 O O . GLU A 1 298 ? -125.192 -11.180 174.063 1.00 57.22 298 GLU A O 1
ATOM 2489 N N . THR A 1 299 ? -127.210 -11.719 174.864 1.00 56.19 299 THR A N 1
ATOM 2490 C CA . THR A 1 299 ? -127.670 -10.337 175.054 1.00 56.19 299 THR A CA 1
ATOM 2491 C C . THR A 1 299 ? -127.247 -9.807 176.421 1.00 56.19 299 THR A C 1
ATOM 2493 O O . THR A 1 299 ? -127.781 -10.246 177.439 1.00 56.19 299 THR A O 1
ATOM 2496 N N . LYS A 1 300 ? -126.323 -8.843 176.442 1.00 61.94 300 LYS A N 1
ATOM 2497 C CA . LYS A 1 300 ? -125.835 -8.167 177.656 1.00 61.94 300 LYS A CA 1
ATOM 2498 C C . LYS A 1 300 ? -125.993 -6.652 177.527 1.00 61.94 300 LYS A C 1
ATOM 2500 O O . LYS A 1 300 ? -126.018 -6.126 176.413 1.00 61.94 300 LYS A O 1
ATOM 2505 N N . THR A 1 301 ? -126.038 -5.933 178.650 1.00 59.81 301 THR A N 1
ATOM 2506 C CA . THR A 1 301 ? -126.002 -4.459 178.623 1.00 59.81 301 THR A CA 1
ATOM 2507 C C . THR A 1 301 ? -124.644 -3.968 178.105 1.00 59.81 301 THR A C 1
ATOM 2509 O O . THR A 1 301 ? -123.651 -4.684 178.204 1.00 59.81 301 THR A O 1
ATOM 2512 N N . TRP A 1 302 ? -124.546 -2.751 177.552 1.00 64.56 302 TRP A N 1
ATOM 2513 C CA . TRP A 1 302 ? -123.296 -2.254 176.937 1.00 64.56 302 TRP A CA 1
ATOM 2514 C C . TRP A 1 302 ? -122.073 -2.324 177.870 1.00 64.56 302 TRP A C 1
ATOM 2516 O O . TRP A 1 302 ? -120.967 -2.626 177.424 1.00 64.56 302 TRP A O 1
ATOM 2526 N N . LYS A 1 303 ? -122.264 -2.079 179.173 1.00 66.88 303 LYS A N 1
ATOM 2527 C CA . LYS A 1 303 ? -121.173 -2.136 180.155 1.00 66.88 303 LYS A CA 1
ATOM 2528 C C . LYS A 1 303 ? -120.677 -3.571 180.367 1.00 66.88 303 LYS A C 1
ATOM 2530 O O . LYS A 1 303 ? -119.485 -3.816 180.229 1.00 66.88 303 LYS A O 1
ATOM 2535 N N . GLU A 1 304 ? -121.594 -4.505 180.609 1.00 61.53 304 GLU A N 1
ATOM 2536 C CA . GLU A 1 304 ? -121.286 -5.938 180.761 1.00 61.53 304 GLU A CA 1
ATOM 2537 C C . GLU A 1 304 ? -120.707 -6.529 179.471 1.00 61.53 304 GLU A C 1
ATOM 2539 O O . GLU A 1 304 ? -119.828 -7.384 179.487 1.00 61.53 304 GLU A O 1
ATOM 2544 N N . SER A 1 305 ? -121.190 -6.034 178.333 1.00 63.00 305 SER A N 1
ATOM 2545 C CA . SER A 1 305 ? -120.724 -6.404 177.007 1.00 63.00 305 SER A CA 1
ATOM 2546 C C . SER A 1 305 ? -119.261 -6.063 176.811 1.00 63.00 305 SER A C 1
ATOM 2548 O O . SER A 1 305 ? -118.480 -6.920 176.419 1.00 63.00 305 SER A O 1
ATOM 2550 N N . ARG A 1 306 ? -118.881 -4.815 177.104 1.00 67.81 306 ARG A N 1
ATOM 2551 C CA . ARG A 1 306 ? -117.496 -4.370 176.983 1.00 67.81 306 ARG A CA 1
ATOM 2552 C C . ARG A 1 306 ? -116.575 -5.107 177.956 1.00 67.81 306 ARG A C 1
ATOM 2554 O O . ARG A 1 306 ? -115.456 -5.433 177.578 1.00 67.81 306 ARG A O 1
ATOM 2561 N N . GLU A 1 307 ? -117.042 -5.400 179.170 1.00 69.75 307 GLU A N 1
ATOM 2562 C CA . GLU A 1 307 ? -116.296 -6.223 180.131 1.00 69.75 307 GLU A CA 1
ATOM 2563 C C . GLU A 1 307 ? -116.040 -7.644 179.592 1.00 69.75 307 GLU A C 1
ATOM 2565 O O . GLU A 1 307 ? -114.900 -8.095 179.656 1.00 69.75 307 GLU A O 1
ATOM 2570 N N . ASP A 1 308 ? -117.019 -8.295 178.947 1.00 67.94 308 ASP A N 1
ATOM 2571 C CA . ASP A 1 308 ? -116.828 -9.607 178.288 1.00 67.94 308 ASP A CA 1
ATOM 2572 C C . ASP A 1 308 ? -115.785 -9.550 177.155 1.00 67.94 308 ASP A C 1
ATOM 2574 O O . ASP A 1 308 ? -114.976 -10.464 176.984 1.00 67.94 308 ASP A O 1
ATOM 2578 N N . CYS A 1 309 ? -115.762 -8.446 176.398 1.00 67.38 309 CYS A N 1
ATOM 2579 C CA . CYS A 1 309 ? -114.777 -8.228 175.335 1.00 67.38 309 CYS A CA 1
ATOM 2580 C C . CYS A 1 309 ? -113.358 -8.138 175.900 1.00 67.38 309 CYS A C 1
ATOM 2582 O O . CYS A 1 309 ? -112.437 -8.792 175.401 1.00 67.38 309 CYS A O 1
ATOM 2584 N N . LEU A 1 310 ? -113.212 -7.344 176.963 1.00 71.88 310 LEU A N 1
ATOM 2585 C CA . LEU A 1 310 ? -111.943 -7.106 177.637 1.00 71.88 310 LEU A CA 1
ATOM 2586 C C . LEU A 1 310 ? -111.435 -8.372 178.340 1.00 71.88 310 LEU A C 1
ATOM 2588 O O . LEU A 1 310 ? -110.240 -8.651 178.265 1.00 71.88 310 LEU A O 1
ATOM 2592 N N . GLU A 1 311 ? -112.313 -9.190 178.937 1.00 70.44 311 GLU A N 1
ATOM 2593 C CA . GLU A 1 311 ? -111.942 -10.513 179.474 1.00 70.44 311 GLU A CA 1
ATOM 2594 C C . GLU A 1 311 ? -111.393 -11.455 178.390 1.00 70.44 311 GLU A C 1
ATOM 2596 O O . GLU A 1 311 ? -110.488 -12.247 178.656 1.00 70.44 311 GLU A O 1
ATOM 2601 N N . ARG A 1 312 ? -111.875 -11.338 177.146 1.00 68.31 312 ARG A N 1
ATOM 2602 C CA . ARG A 1 312 ? -111.380 -12.101 175.983 1.00 68.31 312 ARG A CA 1
ATOM 2603 C C . ARG A 1 312 ? -110.143 -11.476 175.321 1.00 68.31 312 ARG A C 1
ATOM 2605 O O . ARG A 1 312 ? -109.710 -11.956 174.274 1.00 68.31 312 ARG A O 1
ATOM 2612 N N . GLY A 1 313 ? -109.559 -10.439 175.928 1.00 69.44 313 GLY A N 1
ATOM 2613 C CA . GLY A 1 313 ? -108.348 -9.763 175.457 1.00 69.44 313 GLY A CA 1
ATOM 2614 C C . GLY A 1 313 ? -108.567 -8.813 174.280 1.00 69.44 313 GLY A C 1
ATOM 2615 O O . GLY A 1 313 ? -107.605 -8.475 173.595 1.00 69.44 313 GLY A O 1
ATOM 2616 N N . ALA A 1 314 ? -109.808 -8.398 174.033 1.00 67.12 314 ALA A N 1
ATOM 2617 C CA . ALA A 1 314 ? -110.204 -7.587 172.890 1.00 67.12 314 ALA A CA 1
ATOM 2618 C C . ALA A 1 314 ? -111.054 -6.377 173.325 1.00 67.12 314 ALA A C 1
ATOM 2620 O O . ALA A 1 314 ? -111.318 -6.198 174.509 1.00 67.12 314 ALA A O 1
ATOM 2621 N N . ASP A 1 315 ? -111.486 -5.523 172.396 1.00 66.00 315 ASP A N 1
ATOM 2622 C CA . ASP A 1 315 ? -112.395 -4.406 172.712 1.00 66.00 315 ASP A CA 1
ATOM 2623 C C . ASP A 1 315 ? -113.539 -4.343 171.702 1.00 66.00 315 ASP A C 1
ATOM 2625 O O . ASP A 1 315 ? -113.480 -4.990 170.660 1.00 66.00 315 ASP A O 1
ATOM 2629 N N . LEU A 1 316 ? -114.587 -3.578 172.002 1.00 63.00 316 LEU A N 1
ATOM 2630 C CA . LEU A 1 316 ? -115.735 -3.432 171.113 1.00 63.00 316 LEU A CA 1
ATOM 2631 C C . LEU A 1 316 ? -115.310 -2.938 169.707 1.00 63.00 316 LEU A C 1
ATOM 2633 O O . LEU A 1 316 ? -114.421 -2.099 169.580 1.00 63.00 316 LEU A O 1
ATOM 2637 N N . VAL A 1 317 ? -115.940 -3.451 168.645 1.00 66.31 317 VAL A N 1
ATOM 2638 C CA . VAL A 1 317 ? -115.590 -3.205 167.243 1.00 66.31 317 VAL A CA 1
ATOM 2639 C C . VAL A 1 317 ? -115.758 -1.733 166.904 1.00 66.31 317 VAL A C 1
ATOM 2641 O O . VAL A 1 317 ? -116.733 -1.093 167.304 1.00 66.31 317 VAL A O 1
ATOM 2644 N N . ILE A 1 318 ? -114.833 -1.218 166.099 1.00 64.00 318 ILE A N 1
ATOM 2645 C CA . ILE A 1 318 ? -114.903 0.130 165.545 1.00 64.00 318 ILE A CA 1
ATOM 2646 C C . ILE A 1 318 ? -114.798 -0.008 164.029 1.00 64.00 318 ILE A C 1
ATOM 2648 O O . ILE A 1 318 ? -113.731 -0.304 163.503 1.00 64.00 318 ILE A O 1
ATOM 2652 N N . ILE A 1 319 ? -115.918 0.170 163.331 1.00 62.72 319 ILE A N 1
ATOM 2653 C CA . ILE A 1 319 ? -115.984 0.018 161.875 1.00 62.72 319 ILE A CA 1
ATOM 2654 C C . ILE A 1 319 ? -115.384 1.265 161.220 1.00 62.72 319 ILE A C 1
ATOM 2656 O O . ILE A 1 319 ? -115.995 2.333 161.268 1.00 62.72 319 ILE A O 1
ATOM 2660 N N . ASN A 1 320 ? -114.213 1.125 160.593 1.00 64.94 320 ASN A N 1
ATOM 2661 C CA . ASN A 1 320 ? -113.443 2.260 160.062 1.00 64.94 320 ASN A CA 1
ATOM 2662 C C . ASN A 1 320 ? -113.236 2.227 158.537 1.00 64.94 320 ASN A C 1
ATOM 2664 O O . ASN A 1 320 ? -112.556 3.100 157.996 1.00 64.94 320 ASN A O 1
ATOM 2668 N N . SER A 1 321 ? -113.802 1.247 157.823 1.00 64.62 321 SER A N 1
ATOM 2669 C CA . SER A 1 321 ? -113.715 1.181 156.358 1.00 64.62 321 SER A CA 1
ATOM 2670 C C . SER A 1 321 ? -115.025 0.765 155.691 1.00 64.62 321 SER A C 1
ATOM 2672 O O . SER A 1 321 ? -115.801 -0.020 156.242 1.00 64.62 321 SER A O 1
ATOM 2674 N N . ASP A 1 322 ? -115.235 1.237 154.458 1.00 64.44 322 ASP A N 1
ATOM 2675 C CA . ASP A 1 322 ? -116.423 0.913 153.656 1.00 64.44 322 ASP A CA 1
ATOM 2676 C C . ASP A 1 322 ? -116.604 -0.605 153.483 1.00 64.44 322 ASP A C 1
ATOM 2678 O O . ASP A 1 322 ? -117.725 -1.110 153.524 1.00 64.44 322 ASP A O 1
ATOM 2682 N N . LYS A 1 323 ? -115.500 -1.357 153.358 1.00 65.25 323 LYS A N 1
ATOM 2683 C CA . LYS A 1 323 ? -115.520 -2.827 153.267 1.00 65.25 323 LYS A CA 1
ATOM 2684 C C . LYS A 1 323 ? -115.991 -3.493 154.562 1.00 65.25 323 LYS A C 1
ATOM 2686 O O . LYS A 1 323 ? -116.713 -4.484 154.514 1.00 65.25 323 LYS A O 1
ATOM 2691 N N . GLU A 1 324 ? -115.601 -2.951 155.710 1.00 62.34 324 GLU A N 1
ATOM 2692 C CA . GLU A 1 324 ? -115.963 -3.475 157.029 1.00 62.34 324 GLU A CA 1
ATOM 2693 C C . GLU A 1 324 ? -117.433 -3.159 157.366 1.00 62.34 324 GLU A C 1
ATOM 2695 O O . GLU A 1 324 ? -118.150 -4.010 157.888 1.00 62.34 324 GLU A O 1
ATOM 2700 N N . GLN A 1 325 ? -117.942 -1.995 156.939 1.00 60.47 325 GLN A N 1
ATOM 2701 C CA . GLN A 1 325 ? -119.347 -1.611 157.125 1.00 60.47 325 GLN A CA 1
ATOM 2702 C C . GLN A 1 325 ? -120.327 -2.376 156.221 1.00 60.47 325 GLN A C 1
ATOM 2704 O O . GLN A 1 325 ? -121.504 -2.519 156.564 1.00 60.47 325 GLN A O 1
ATOM 2709 N N . VAL A 1 326 ? -119.877 -2.849 155.055 1.00 64.25 326 VAL A N 1
ATOM 2710 C CA . VAL A 1 326 ? -120.672 -3.736 154.186 1.00 64.25 326 VAL A CA 1
ATOM 2711 C C . VAL A 1 326 ? -120.794 -5.128 154.809 1.00 64.25 326 VAL A C 1
ATOM 2713 O O . VAL A 1 326 ? -121.905 -5.652 154.881 1.00 64.25 326 VAL A O 1
ATOM 2716 N N . ARG A 1 327 ? -119.697 -5.675 155.354 1.00 66.12 327 ARG A N 1
ATOM 2717 C CA . ARG A 1 327 ? -119.683 -6.975 156.048 1.00 66.12 327 ARG A CA 1
ATOM 2718 C C . ARG A 1 327 ? -120.662 -7.023 157.229 1.00 66.12 327 ARG A C 1
ATOM 2720 O O . ARG A 1 327 ? -121.393 -8.002 157.359 1.00 66.12 327 ARG A O 1
ATOM 2727 N N . GLU A 1 328 ? -120.710 -5.980 158.060 1.00 58.50 328 GLU A N 1
ATOM 2728 C CA . GLU A 1 328 ? -121.630 -5.942 159.211 1.00 58.50 328 GLU A CA 1
ATOM 2729 C C . GLU A 1 328 ? -123.100 -5.745 158.788 1.00 58.50 328 GLU A C 1
ATOM 2731 O O . GLU A 1 328 ? -123.987 -6.421 159.309 1.00 58.50 328 GLU A O 1
ATOM 2736 N N . ARG A 1 329 ? -123.378 -4.926 157.757 1.00 58.06 329 ARG A N 1
ATOM 2737 C CA . ARG A 1 329 ? -124.746 -4.744 157.219 1.00 58.06 329 ARG A CA 1
ATOM 2738 C C . ARG A 1 329 ? -125.325 -5.998 156.560 1.00 58.06 329 ARG A C 1
ATOM 2740 O O . ARG A 1 329 ? -126.539 -6.202 156.599 1.00 58.06 329 ARG A O 1
ATOM 2747 N N . GLU A 1 330 ? -124.493 -6.823 155.930 1.00 61.03 330 GLU A N 1
ATOM 2748 C CA . GLU A 1 330 ? -124.933 -8.092 155.336 1.00 61.03 330 GLU A CA 1
ATOM 2749 C C . GLU A 1 330 ? -125.321 -9.122 156.407 1.00 61.03 330 GLU A C 1
ATOM 2751 O O . GLU A 1 330 ? -126.307 -9.835 156.219 1.00 61.03 330 GLU A O 1
ATOM 2756 N N . ARG A 1 331 ? -124.648 -9.123 157.567 1.00 58.91 331 ARG A N 1
ATOM 2757 C CA . ARG A 1 331 ? -124.964 -10.021 158.692 1.00 58.91 331 ARG A CA 1
ATOM 2758 C C . ARG A 1 331 ? -126.087 -9.523 159.612 1.00 58.91 331 ARG A C 1
ATOM 2760 O O . ARG A 1 331 ? -126.783 -10.343 160.209 1.00 58.91 331 ARG A O 1
ATOM 2767 N N . GLU A 1 332 ? -126.340 -8.216 159.700 1.00 53.69 332 GLU A N 1
ATOM 2768 C CA . GLU A 1 332 ? -127.523 -7.666 160.395 1.00 53.69 332 GLU A CA 1
ATOM 2769 C C . GLU A 1 332 ? -128.837 -8.036 159.677 1.00 53.69 332 GLU A C 1
ATOM 2771 O O . GLU A 1 332 ? -129.815 -8.422 160.319 1.00 53.69 332 GLU A O 1
ATOM 2776 N N . ARG A 1 333 ? -128.828 -8.050 158.334 1.00 55.03 333 ARG A N 1
ATOM 2777 C CA . ARG A 1 333 ? -129.954 -8.517 157.496 1.00 55.03 333 ARG A CA 1
ATOM 2778 C C . ARG A 1 333 ? -130.238 -10.019 157.603 1.00 55.03 333 ARG A C 1
ATOM 2780 O O . ARG A 1 333 ? -131.326 -10.460 157.233 1.00 55.03 333 ARG A O 1
ATOM 2787 N N . GLU A 1 334 ? -129.276 -10.809 158.071 1.00 55.56 334 GLU A N 1
ATOM 2788 C CA . GLU A 1 334 ? -129.468 -12.230 158.374 1.00 55.56 334 GLU A CA 1
ATOM 2789 C C . GLU A 1 334 ? -130.161 -12.442 159.731 1.00 55.56 334 GLU A C 1
ATOM 2791 O O . GLU A 1 334 ? -130.983 -13.348 159.835 1.00 55.56 334 GLU A O 1
ATOM 2796 N N . ARG A 1 335 ? -129.953 -11.555 160.721 1.00 51.66 335 ARG A N 1
ATOM 2797 C CA . ARG A 1 335 ? -130.553 -11.661 162.069 1.00 51.66 335 ARG A CA 1
ATOM 2798 C C . ARG A 1 335 ? -131.994 -11.155 162.195 1.00 51.66 335 ARG A C 1
ATOM 2800 O O . ARG A 1 335 ? -132.752 -11.731 162.972 1.00 51.66 335 ARG A O 1
ATOM 2807 N N . GLU A 1 336 ? -132.430 -10.159 161.416 1.00 50.00 336 GLU A N 1
ATOM 2808 C CA . GLU A 1 336 ? -133.854 -9.743 161.387 1.00 50.00 336 GLU A CA 1
ATOM 2809 C C . GLU A 1 336 ? -134.802 -10.867 160.908 1.00 50.00 336 GLU A C 1
ATOM 2811 O O . GLU A 1 336 ? -136.015 -10.782 161.098 1.00 50.00 336 GLU A O 1
ATOM 2816 N N . ARG A 1 337 ? -134.264 -11.960 160.342 1.00 52.59 337 ARG A N 1
ATOM 2817 C CA . ARG A 1 337 ? -135.028 -13.168 159.994 1.00 52.59 337 ARG A CA 1
ATOM 2818 C C . ARG A 1 337 ? -135.214 -14.159 161.156 1.00 52.59 337 ARG A C 1
ATOM 2820 O O . ARG A 1 337 ? -135.984 -15.099 160.981 1.00 52.59 337 ARG A O 1
ATOM 2827 N N . GLU A 1 338 ? -134.572 -13.967 162.316 1.00 47.41 338 GLU A N 1
ATOM 2828 C CA . GLU A 1 338 ? -134.452 -15.009 163.358 1.00 47.41 338 GLU A CA 1
ATOM 2829 C C . GLU A 1 338 ? -135.105 -14.727 164.740 1.00 47.41 338 GLU A C 1
ATOM 2831 O O . GLU A 1 338 ? -135.138 -15.652 165.548 1.00 47.41 338 GLU A O 1
ATOM 2836 N N . CYS A 1 339 ? -135.727 -13.567 165.048 1.00 35.22 339 CYS A N 1
ATOM 2837 C CA . CYS A 1 339 ? -136.620 -13.455 166.238 1.00 35.22 339 CYS A CA 1
ATOM 2838 C C . CYS A 1 339 ? -137.644 -12.283 166.168 1.00 35.22 339 CYS A C 1
ATOM 2840 O O . CYS A 1 339 ? -137.247 -11.125 166.073 1.00 35.22 339 CYS A O 1
ATOM 2842 N N . GLY A 1 340 ? -138.963 -12.570 166.184 1.00 50.00 340 GLY A N 1
ATOM 2843 C CA . GLY A 1 340 ? -140.056 -11.672 165.735 1.00 50.00 340 GLY A CA 1
ATOM 2844 C C . GLY A 1 340 ? -140.950 -10.985 166.791 1.00 50.00 340 GLY A C 1
ATOM 2845 O O . GLY A 1 340 ? -140.859 -11.262 167.981 1.00 50.00 340 GLY A O 1
ATOM 2846 N N . SER A 1 341 ? -141.846 -10.082 166.346 1.00 32.38 341 SER A N 1
ATOM 2847 C CA . SER A 1 341 ? -142.933 -9.494 167.161 1.00 32.38 341 SER A CA 1
ATOM 2848 C C . SER A 1 341 ? -144.030 -8.778 166.344 1.00 32.38 341 SER A C 1
ATOM 2850 O O . SER A 1 341 ? -143.764 -8.056 165.384 1.00 32.38 341 SER A O 1
ATOM 2852 N N . ALA A 1 342 ? -145.281 -8.959 166.787 1.00 29.89 342 ALA A N 1
ATOM 2853 C CA . ALA A 1 342 ? -146.375 -8.006 166.652 1.00 29.89 342 ALA A CA 1
ATOM 2854 C C . ALA A 1 342 ? -146.494 -7.213 167.967 1.00 29.89 342 ALA A C 1
ATOM 2856 O O . ALA A 1 342 ? -146.464 -7.806 169.039 1.00 29.89 342 ALA A O 1
ATOM 2857 N N . LEU A 1 343 ? -146.709 -5.901 167.819 1.00 30.45 343 LEU A N 1
ATOM 2858 C CA . LEU A 1 343 ? -147.344 -4.938 168.733 1.00 30.45 343 LEU A CA 1
ATOM 2859 C C . LEU A 1 343 ? -146.718 -4.640 170.114 1.00 30.45 343 LEU A C 1
ATOM 2861 O O . LEU A 1 343 ? -146.847 -5.400 171.062 1.00 30.45 343 LEU A O 1
ATOM 2865 N N . GLY A 1 344 ? -146.345 -3.364 170.278 1.00 29.17 344 GLY A N 1
ATOM 2866 C CA . GLY A 1 344 ? -147.101 -2.503 171.198 1.00 29.17 344 GLY A CA 1
ATOM 2867 C C . GLY A 1 344 ? -146.446 -2.090 172.522 1.00 29.17 344 GLY A C 1
ATOM 2868 O O . GLY A 1 344 ? -146.666 -2.720 173.541 1.00 29.17 344 GLY A O 1
ATOM 2869 N N . LYS A 1 345 ? -145.843 -0.891 172.487 1.00 33.19 345 LYS A N 1
ATOM 2870 C CA . LYS A 1 345 ? -145.666 0.121 173.553 1.00 33.19 345 LYS A CA 1
ATOM 2871 C C . LYS A 1 345 ? -144.852 -0.195 174.830 1.00 33.19 345 LYS A C 1
ATOM 2873 O O . LYS A 1 345 ? -145.286 -0.914 175.715 1.00 33.19 345 LYS A O 1
ATOM 2878 N N . TYR A 1 346 ? -143.848 0.681 174.962 1.00 32.19 346 TYR A N 1
ATOM 2879 C CA . TYR A 1 346 ? -143.169 1.232 176.140 1.00 32.19 346 TYR A CA 1
ATOM 2880 C C . TYR A 1 346 ? -142.092 0.397 176.852 1.00 32.19 346 TYR A C 1
ATOM 2882 O O . TYR A 1 346 ? -142.330 -0.683 177.369 1.00 32.19 346 TYR A O 1
ATOM 2890 N N . ASP A 1 347 ? -140.952 1.086 176.954 1.00 26.72 347 ASP A N 1
ATOM 2891 C CA . ASP A 1 347 ? -139.762 0.899 177.782 1.00 26.72 347 ASP A CA 1
ATOM 2892 C C . ASP A 1 347 ? -138.562 0.104 177.232 1.00 26.72 347 ASP A C 1
ATOM 2894 O O . ASP A 1 347 ? -138.676 -0.796 176.407 1.00 26.72 347 ASP A O 1
ATOM 2898 N N . GLN A 1 348 ? -137.390 0.593 177.643 1.00 42.69 348 GLN A N 1
ATOM 2899 C CA . GLN A 1 348 ? -136.026 0.355 177.165 1.00 42.69 348 GLN A CA 1
ATOM 2900 C C . GLN A 1 348 ? -135.647 -1.106 176.877 1.00 42.69 348 GLN A C 1
ATOM 2902 O O . GLN A 1 348 ? -135.876 -1.977 177.707 1.00 42.69 348 GLN A O 1
ATOM 2907 N N . THR A 1 349 ? -134.928 -1.321 175.764 1.00 35.41 349 THR A N 1
ATOM 2908 C CA . THR A 1 349 ? -133.639 -2.052 175.615 1.00 35.41 349 THR A CA 1
ATOM 2909 C C . THR A 1 349 ? -133.504 -2.609 174.194 1.00 35.41 349 THR A C 1
ATOM 2911 O O . THR A 1 349 ? -134.366 -3.348 173.745 1.00 35.41 349 THR A O 1
ATOM 2914 N N . TYR A 1 350 ? -132.402 -2.309 173.497 1.00 38.03 350 TYR A N 1
ATOM 2915 C CA . TYR A 1 350 ? -131.884 -3.198 172.452 1.00 38.03 350 TYR A CA 1
ATOM 2916 C C . TYR A 1 350 ? -130.358 -3.237 172.506 1.00 38.03 350 TYR A C 1
ATOM 2918 O O . TYR A 1 350 ? -129.673 -2.216 172.465 1.00 38.03 350 TYR A O 1
ATOM 2926 N N . ASN A 1 351 ? -129.882 -4.468 172.659 1.00 38.03 351 ASN A N 1
ATOM 2927 C CA . ASN A 1 351 ? -128.503 -4.912 172.737 1.00 38.03 351 ASN A CA 1
ATOM 2928 C C . ASN A 1 351 ? -127.930 -5.097 171.322 1.00 38.03 351 ASN A C 1
ATOM 2930 O O . ASN A 1 351 ? -128.647 -5.579 170.447 1.00 38.03 351 ASN A O 1
ATOM 2934 N N . ASN A 1 352 ? -126.635 -4.831 171.115 1.00 46.59 352 ASN A N 1
ATOM 2935 C CA . ASN A 1 352 ? -125.643 -5.900 170.918 1.00 46.59 352 ASN A CA 1
ATOM 2936 C C . ASN A 1 352 ? -124.234 -5.394 170.555 1.00 46.59 352 ASN A C 1
ATOM 2938 O O . ASN A 1 352 ? -124.023 -4.306 170.028 1.00 46.59 352 ASN A O 1
ATOM 2942 N N . ILE A 1 353 ? -123.299 -6.274 170.909 1.00 45.59 353 ILE A N 1
ATOM 2943 C CA . ILE A 1 353 ? -121.837 -6.233 170.992 1.00 45.59 353 ILE A CA 1
ATOM 2944 C C . ILE A 1 353 ? -121.217 -6.619 169.648 1.00 45.59 353 ILE A C 1
ATOM 2946 O O . ILE A 1 353 ? -121.658 -7.584 169.028 1.00 45.59 353 ILE A O 1
ATOM 2950 N N . TYR A 1 354 ? -120.119 -5.976 169.275 1.00 48.62 354 TYR A N 1
ATOM 2951 C CA . TYR A 1 354 ? -119.145 -6.508 168.318 1.00 48.62 354 TYR A CA 1
ATOM 2952 C C . TYR A 1 354 ? -117.755 -6.208 168.863 1.00 48.62 354 TYR A C 1
ATOM 2954 O O . TYR A 1 354 ? -117.654 -5.246 169.608 1.00 48.62 354 TYR A O 1
ATOM 2962 N N . ILE A 1 355 ? -116.722 -6.988 168.525 1.00 56.56 355 ILE A N 1
ATOM 2963 C CA . ILE A 1 355 ? -115.348 -6.882 169.055 1.00 56.56 355 ILE A CA 1
ATOM 2964 C C . ILE A 1 355 ? -114.305 -6.824 167.920 1.00 56.56 355 ILE A C 1
ATOM 2966 O O . ILE A 1 355 ? -114.430 -7.580 166.957 1.00 56.56 355 ILE A O 1
ATOM 2970 N N . TYR A 1 356 ? -113.268 -5.984 168.066 1.00 44.62 356 TYR A N 1
ATOM 2971 C CA . TYR A 1 356 ? -112.097 -5.797 167.185 1.00 44.62 356 TYR A CA 1
ATOM 2972 C C . TYR A 1 356 ? -110.772 -6.154 167.897 1.00 44.62 356 TYR A C 1
ATOM 2974 O O . TYR A 1 356 ? -110.563 -5.765 169.048 1.00 44.62 356 TYR A O 1
ATOM 2982 N N . LEU A 1 357 ? -109.850 -6.829 167.193 1.00 43.31 357 LEU A N 1
ATOM 2983 C CA . LEU A 1 357 ? -108.414 -6.911 167.516 1.00 43.31 357 LEU A CA 1
ATOM 2984 C C . LEU A 1 357 ? -107.566 -6.771 166.227 1.00 43.31 357 LEU A C 1
ATOM 2986 O O . LEU A 1 357 ? -107.938 -7.398 165.231 1.00 43.31 357 LEU A O 1
ATOM 2990 N N . PRO A 1 358 ? -106.449 -6.002 166.236 1.00 50.94 358 PRO A N 1
ATOM 2991 C CA . PRO A 1 358 ? -105.640 -5.678 165.052 1.00 50.94 358 PRO A CA 1
ATOM 2992 C C . PRO A 1 358 ? -105.098 -6.862 164.258 1.00 50.94 358 PRO A C 1
ATOM 2994 O O . PRO A 1 358 ? -104.729 -7.896 164.864 1.00 50.94 358 PRO A O 1
#

Solvent-accessible surface area (backbone atoms only — not comparable to full-atom values): 19946 Å² total; per-residue (Å²): 140,85,74,69,66,65,58,53,54,56,54,51,52,51,52,52,50,50,50,51,49,53,51,50,51,52,50,50,52,50,51,50,51,52,50,49,52,50,50,52,51,50,50,49,50,54,49,51,50,51,51,50,53,50,49,51,51,50,50,54,48,54,50,51,52,50,53,49,49,51,51,50,50,54,49,53,49,51,52,50,54,51,51,51,50,51,50,50,53,53,49,52,52,50,54,50,51,52,50,53,52,54,51,52,51,51,53,51,53,51,50,51,51,51,52,56,51,53,52,52,52,51,55,50,49,53,51,51,52,55,50,53,51,51,53,50,54,50,50,52,51,51,50,54,51,52,51,51,52,52,55,51,50,52,50,53,52,56,49,52,51,52,53,50,54,52,49,52,52,51,50,54,50,52,52,52,53,50,54,50,49,52,50,52,52,56,51,51,51,52,52,50,54,51,50,52,51,52,51,57,49,51,52,51,52,50,54,49,50,53,49,51,52,54,50,52,53,51,51,51,54,48,51,56,49,53,50,51,53,50,54,50,50,52,51,51,51,54,50,52,50,50,51,50,53,50,49,52,50,51,50,54,50,53,51,50,50,50,55,50,49,53,52,50,54,58,52,55,52,57,59,57,70,70,73,75,83,85,87,90,86,69,89,85,53,48,79,56,97,82,25,43,36,53,78,74,92,72,86,46,56,73,68,61,38,44,50,56,28,46,76,72,75,36,37,64,49,74,82,84,44,76,72,53,50,49,58,52,54,60,52,52,67,58,51,76,75,73,76,89,85,82,86,83,87,89,82,92,86,86,69,85,75,48,36,41,42,110

Radius of gyration: 141.09 Å; Cα contacts (8 Å, |Δi|>4): 67; chains: 1; bounding box: 280×62×361 Å

InterPro domains:
  IPR016186 C-type lectin-like/link domain superfamily [G3DSA:3.10.100.10] (279-356)
  IPR016187 C-type lectin fold [SSF56436] (254-325)
  IPR053108 Chlamydial Translocated Actin-Recruiting Phosphoprotein [PTHR36975] (111-224)

Sequence (358 aa):
AVCLGLLCVLLLAGIIGLSVYCKFNQLLVSYNTLTEERHQLQTSYNTLTKERDQLQTCNNTLTKERDQLQTCHNNLTKERDQLQTCHNTLTEERDQFQTSYNTLTKERDQLQTCYNTLTKERDQLQTSYNNLTKERDQLQTCYNTLTKERDQLQTSYNTLIKERDQLQTSYNNLTKERDQLQTSYNTLIKERDQLQTSYNTLIKERDQLQTCYNTLTKERDHYNTLTKERDQLQTSYNTLTKERDQLQTSYNNLTKERDQLQTCYNTLTKARDQLQTKQTCPEGWQKFESSWYFLSTETKTWKESREDCLERGADLVIINSDKEQVRERERERERERECGSALGKYDQTYNNIYIYLP